Protein AF-A0A7Y9S0G8-F1 (afdb_monomer_lite)

Foldseek 3Di:
DDDPPPPPVVVVVVVVVVPPCPPPPDFDADPQDGLAGHQDDAPADDKDKAKKWKKWWKAQVLQRDIDIQPTWIWTWIWDWHDDPFKIKIKIFIWTQDDPPPPTRIFWGDKGWDWTAQVNHWTKIKIKIKGADADPVRHGGTFMKMWIWGQDPQRKIWIAKMKTWGWMKIAIGQMDTNNHTFQFDPQWIFPDTKIDIKIFGIDMAGVVGDPVDGDPPQPVLVPDSGADLAAWHKIKDWIFGHFIFSTHPDPDGCRVSVCSRRGDHGMIIIMGMGHRNCPPPDPPPDDSPPRPPPPPPDD

Sequence (298 aa):
MPNRFRAAALSVVLLLLGLFLSPQVAAEEDPTWPGLPKLREPTDGGALWLGLSVSGAQEIAMAKQWFQIPKTIIAAQSLVSSDPVNQVMENFAYVVSPEGAPAPYGYFAPIRVRTVAFGVIPASFTVHLSQPRDAEDLPMPLYSKTDQTVLPGYVFKFEDSTITGELQARISDMTVDGVPIPLGENCRTAENIEVVLDGRGYTSEMPPNPIHPEPELNTWHTSEFYTSINGGKMVGNSSMPQFVGCGAGAEDLSALISGMSSSPENKTIQRQSGTMSCWGWYLFYPCDDHEVPLPTRP

Organism: NCBI:txid634462

Radius of gyration: 23.45 Å; chains: 1; bounding box: 79×65×58 Å

Structure (mmCIF, N/CA/C/O backbone):
data_AF-A0A7Y9S0G8-F1
#
_entry.id   AF-A0A7Y9S0G8-F1
#
loop_
_atom_site.group_PDB
_atom_site.id
_atom_site.type_symbol
_atom_site.label_atom_id
_atom_site.label_alt_id
_atom_site.label_comp_id
_atom_site.label_asym_id
_atom_site.label_entity_id
_atom_site.label_seq_id
_atom_site.pdbx_PDB_ins_code
_atom_site.Cartn_x
_atom_site.Cartn_y
_atom_site.Cartn_z
_atom_site.occupancy
_atom_site.B_iso_or_equiv
_atom_site.auth_seq_id
_atom_site.auth_comp_id
_atom_site.auth_asym_id
_atom_site.auth_atom_id
_atom_site.pdbx_PDB_model_num
ATOM 1 N N . MET A 1 1 ? -48.734 -44.525 -22.902 1.00 40.78 1 MET A N 1
ATOM 2 C CA . MET A 1 1 ? -47.571 -43.935 -23.602 1.00 40.78 1 MET A CA 1
ATOM 3 C C . MET A 1 1 ? -47.081 -42.752 -22.777 1.00 40.78 1 MET A C 1
ATOM 5 O O . MET A 1 1 ? -47.838 -41.799 -22.646 1.00 40.78 1 MET A O 1
ATOM 9 N N . PRO A 1 2 ? -45.920 -42.852 -22.106 1.00 42.59 2 PRO A N 1
ATOM 10 C CA . PRO A 1 2 ? -45.520 -41.896 -21.079 1.00 42.59 2 PRO A CA 1
ATOM 11 C C . PRO A 1 2 ? -44.667 -40.743 -21.630 1.00 42.59 2 PRO A C 1
ATOM 13 O O . PRO A 1 2 ? -43.835 -40.919 -22.519 1.00 42.59 2 PRO A O 1
ATOM 16 N N . ASN A 1 3 ? -44.898 -39.569 -21.042 1.00 46.53 3 ASN A N 1
ATOM 17 C CA . ASN A 1 3 ? -44.242 -38.281 -21.263 1.00 46.53 3 ASN A CA 1
ATOM 18 C C . ASN A 1 3 ? -42.705 -38.365 -21.235 1.00 46.53 3 ASN A C 1
ATOM 20 O O . ASN A 1 3 ? -42.112 -38.518 -20.170 1.00 46.53 3 ASN A O 1
ATOM 24 N N . ARG A 1 4 ? -42.057 -38.178 -22.392 1.00 45.06 4 ARG A N 1
ATOM 25 C CA . ARG A 1 4 ? -40.586 -38.133 -22.536 1.00 45.06 4 ARG A CA 1
ATOM 26 C C . ARG A 1 4 ? -39.982 -36.725 -22.670 1.00 45.06 4 ARG A C 1
ATOM 28 O O . ARG A 1 4 ? -38.784 -36.608 -22.879 1.00 45.06 4 ARG A O 1
ATOM 35 N N . PHE A 1 5 ? -40.759 -35.652 -22.501 1.00 46.34 5 PHE A N 1
ATOM 36 C CA . PHE A 1 5 ? -40.295 -34.288 -22.821 1.00 46.34 5 PHE A CA 1
ATOM 37 C C . PHE A 1 5 ? -39.933 -33.379 -21.631 1.00 46.34 5 PHE A C 1
ATOM 39 O O . PHE A 1 5 ? -39.597 -32.221 -21.848 1.00 46.34 5 PHE A O 1
ATOM 46 N N . ARG A 1 6 ? -39.945 -33.862 -20.379 1.00 43.69 6 ARG A N 1
ATOM 47 C CA . ARG A 1 6 ? -39.612 -33.023 -19.201 1.00 43.69 6 ARG A CA 1
ATOM 48 C C . ARG A 1 6 ? -38.232 -33.256 -18.574 1.00 43.69 6 ARG A C 1
ATOM 50 O O . ARG A 1 6 ? -37.848 -32.489 -17.703 1.00 43.69 6 ARG A O 1
ATOM 57 N N . ALA A 1 7 ? -37.463 -34.247 -19.027 1.00 43.34 7 ALA A N 1
ATOM 58 C CA . ALA A 1 7 ? -36.162 -34.564 -18.425 1.00 43.34 7 ALA A CA 1
ATOM 59 C C . ALA A 1 7 ? -34.968 -33.806 -19.045 1.00 43.34 7 ALA A C 1
ATOM 61 O O . ALA A 1 7 ? -33.934 -33.688 -18.403 1.00 43.34 7 ALA A O 1
ATOM 62 N N . ALA A 1 8 ? -35.096 -33.255 -20.258 1.00 42.31 8 ALA A N 1
ATOM 63 C CA . ALA A 1 8 ? -33.962 -32.634 -20.954 1.00 42.31 8 ALA A CA 1
ATOM 64 C C . ALA A 1 8 ? -33.716 -31.157 -20.579 1.00 42.31 8 ALA A C 1
ATOM 66 O O . ALA A 1 8 ? -32.613 -30.657 -20.766 1.00 42.31 8 ALA A O 1
ATOM 67 N N . ALA A 1 9 ? -34.714 -30.456 -20.028 1.00 39.16 9 ALA A N 1
ATOM 68 C CA . ALA A 1 9 ? -34.598 -29.025 -19.734 1.00 39.16 9 ALA A CA 1
ATOM 69 C C . ALA A 1 9 ? -33.920 -28.720 -18.382 1.00 39.16 9 ALA A C 1
ATOM 71 O O . ALA A 1 9 ? -33.311 -27.665 -18.242 1.00 39.16 9 ALA A O 1
ATOM 72 N N . LEU A 1 10 ? -33.967 -29.635 -17.402 1.00 37.66 10 LEU A N 1
ATOM 73 C CA . LEU A 1 10 ? -33.305 -29.423 -16.103 1.00 37.66 10 LEU A CA 1
ATOM 74 C C . LEU A 1 10 ? -31.784 -29.654 -16.150 1.00 37.66 10 LEU A C 1
ATOM 76 O O . LEU A 1 10 ? -31.056 -29.035 -15.381 1.00 37.66 10 LEU A O 1
ATOM 80 N N . SER A 1 11 ? -31.286 -30.495 -17.061 1.00 39.22 11 SER A N 1
ATOM 81 C CA . SER A 1 11 ? -29.849 -30.800 -17.148 1.00 39.22 11 SER A CA 1
ATOM 82 C C . SER A 1 11 ? -29.023 -29.695 -17.812 1.00 39.22 11 SER A C 1
ATOM 84 O O . SER A 1 11 ? -27.839 -29.572 -17.519 1.00 39.22 11 SER A O 1
ATOM 86 N N . VAL A 1 12 ? -29.627 -28.860 -18.662 1.00 41.31 12 VAL A N 1
ATOM 87 C CA . VAL A 1 12 ? -28.912 -27.761 -19.339 1.00 41.31 12 VAL A CA 1
ATOM 88 C C . VAL A 1 12 ? -28.753 -26.540 -18.423 1.00 41.31 12 VAL A C 1
ATOM 90 O O . VAL A 1 12 ? -27.743 -25.847 -18.496 1.00 41.31 12 VAL A O 1
ATOM 93 N N . VAL A 1 13 ? -29.688 -26.314 -17.493 1.00 39.94 13 VAL A N 1
ATOM 94 C CA . VAL A 1 13 ? -29.609 -25.194 -16.536 1.00 39.94 13 VAL A CA 1
ATOM 95 C C . VAL A 1 13 ? -28.538 -25.437 -15.463 1.00 39.94 13 VAL A C 1
ATOM 97 O O . VAL A 1 13 ? -27.832 -24.507 -15.090 1.00 39.94 13 VAL A O 1
ATOM 100 N N . LEU A 1 14 ? -28.331 -26.686 -15.030 1.00 40.03 14 LEU A N 1
ATOM 101 C CA . LEU A 1 14 ? -27.257 -27.040 -14.087 1.00 40.03 14 LEU A CA 1
ATOM 102 C C . LEU A 1 14 ? -25.852 -27.005 -14.715 1.00 40.03 14 LEU A C 1
ATOM 104 O O . LEU A 1 14 ? -24.891 -26.714 -14.012 1.00 40.03 14 LEU A O 1
ATOM 108 N N . LEU A 1 15 ? -25.724 -27.240 -16.025 1.00 37.47 15 LEU A N 1
ATOM 109 C CA . LEU A 1 15 ? -24.435 -27.151 -16.726 1.00 37.47 15 LEU A CA 1
ATOM 110 C C . LEU A 1 15 ? -24.006 -25.706 -17.033 1.00 37.47 15 LEU A C 1
ATOM 112 O O . LEU A 1 15 ? -22.812 -25.440 -17.122 1.00 37.47 15 LEU A O 1
ATOM 116 N N . LEU A 1 16 ? -24.949 -24.766 -17.151 1.00 36.91 16 LEU A N 1
ATOM 117 C CA . LEU A 1 16 ? -24.643 -23.349 -17.401 1.00 36.91 16 LEU A CA 1
ATOM 118 C C . LEU A 1 16 ? -24.320 -22.554 -16.125 1.00 36.91 16 LEU A C 1
ATOM 120 O O . LEU A 1 16 ? -23.626 -21.545 -16.202 1.00 36.91 16 LEU A O 1
ATOM 124 N N . LEU A 1 17 ? -24.749 -23.025 -14.949 1.00 38.16 17 LEU A N 1
ATOM 125 C CA . LEU A 1 17 ? -24.373 -22.439 -13.653 1.00 38.16 17 LEU A CA 1
ATOM 126 C C . LEU A 1 17 ? -22.950 -22.816 -13.197 1.00 38.16 17 LEU A C 1
ATOM 128 O O . LEU A 1 17 ? -22.411 -22.168 -12.307 1.00 38.16 17 LEU A O 1
ATOM 132 N N . GLY A 1 18 ? -22.325 -23.824 -13.816 1.00 34.44 18 GLY A N 1
ATOM 133 C CA . GLY A 1 18 ? -20.959 -24.262 -13.498 1.00 34.44 18 GLY A CA 1
ATOM 134 C C . GLY A 1 18 ? -19.840 -23.554 -14.273 1.00 34.44 18 GLY A C 1
ATOM 135 O O . GLY A 1 18 ? -18.677 -23.852 -14.033 1.00 34.44 18 GLY A O 1
ATOM 136 N N . LEU A 1 19 ? -20.163 -22.647 -15.204 1.00 38.56 19 LEU A N 1
ATOM 137 C CA . LEU A 1 19 ? -19.191 -22.031 -16.128 1.00 38.56 19 LEU A CA 1
ATOM 138 C C . LEU A 1 19 ? -18.906 -20.541 -15.864 1.00 38.56 19 LEU A C 1
ATOM 140 O O . LEU A 1 19 ? -18.162 -19.928 -16.622 1.00 38.56 19 LEU A O 1
ATOM 144 N N . PHE A 1 20 ? -19.452 -19.966 -14.787 1.00 39.56 20 PHE A N 1
ATOM 145 C CA . PHE A 1 20 ? -19.200 -18.571 -14.381 1.00 39.56 20 PHE A CA 1
ATOM 146 C C . PHE A 1 20 ? -18.731 -18.417 -12.930 1.00 39.56 20 PHE A C 1
ATOM 148 O O . PHE A 1 20 ? -18.758 -17.323 -12.375 1.00 39.56 20 PHE A O 1
ATOM 155 N N . LEU A 1 21 ? -18.259 -19.499 -12.318 1.00 39.44 21 LEU A N 1
ATOM 156 C CA . LEU A 1 21 ? -17.347 -19.399 -11.188 1.00 39.44 21 LEU A CA 1
ATOM 157 C C . LEU A 1 21 ? -15.979 -19.726 -11.756 1.00 39.44 21 LEU A C 1
ATOM 159 O O . LEU A 1 21 ? -15.584 -20.886 -11.775 1.00 39.44 21 LEU A O 1
ATOM 163 N N . SER A 1 22 ? -15.280 -18.722 -12.283 1.00 33.91 22 SER A N 1
ATOM 164 C CA . SER A 1 22 ? -13.827 -18.824 -12.357 1.00 33.91 22 SER A CA 1
ATOM 165 C C . SER A 1 22 ? -13.383 -19.073 -10.916 1.00 33.91 22 SER A C 1
ATOM 167 O O . SER A 1 22 ? -13.585 -18.173 -10.095 1.00 33.91 22 SER A O 1
ATOM 169 N N . PRO A 1 23 ? -12.868 -20.259 -10.541 1.00 39.16 23 PRO A N 1
ATOM 170 C CA . PRO A 1 23 ? -12.180 -20.346 -9.272 1.00 39.16 23 PRO A CA 1
ATOM 171 C C . PRO A 1 23 ? -11.067 -19.309 -9.382 1.00 39.16 23 PRO A C 1
ATOM 173 O O . PRO A 1 23 ? -10.268 -19.358 -10.320 1.00 39.16 23 PRO A O 1
ATOM 176 N N . GLN A 1 24 ? -11.057 -18.313 -8.496 1.00 42.69 24 GLN A N 1
ATOM 177 C CA . GLN A 1 24 ? -9.805 -17.631 -8.217 1.00 42.69 24 GLN A CA 1
ATOM 178 C C . GLN A 1 24 ? -8.873 -18.763 -7.810 1.00 42.69 24 GLN A C 1
ATOM 180 O O . GLN A 1 24 ? -9.093 -19.404 -6.785 1.00 42.69 24 GLN A O 1
ATOM 185 N N . VAL A 1 25 ? -7.961 -19.134 -8.707 1.00 49.59 25 VAL A N 1
ATOM 186 C CA . VAL A 1 25 ? -6.981 -20.175 -8.438 1.00 49.59 25 VAL A CA 1
ATOM 187 C C . VAL A 1 25 ? -6.038 -19.553 -7.423 1.00 49.59 25 VAL A C 1
ATOM 189 O O . VAL A 1 25 ? -5.110 -18.839 -7.787 1.00 49.59 25 VAL A O 1
ATOM 192 N N . ALA A 1 26 ? -6.419 -19.694 -6.161 1.00 57.69 26 ALA A N 1
ATOM 193 C CA . ALA A 1 26 ? -5.560 -20.109 -5.081 1.00 57.69 26 ALA A CA 1
ATOM 194 C C . ALA A 1 26 ? -4.076 -20.145 -5.442 1.00 57.69 26 ALA A C 1
ATOM 196 O O . ALA A 1 26 ? -3.659 -21.005 -6.231 1.00 57.69 26 ALA A O 1
ATOM 197 N N . ALA A 1 27 ? -3.286 -19.214 -4.912 1.00 70.69 27 ALA A N 1
ATOM 198 C CA . ALA A 1 27 ? -1.857 -19.272 -5.147 1.00 70.69 27 ALA A CA 1
ATOM 199 C C . ALA A 1 27 ? -1.238 -20.398 -4.304 1.00 70.69 27 ALA A C 1
ATOM 201 O O . ALA A 1 27 ? -1.528 -20.551 -3.124 1.00 70.69 27 ALA A O 1
ATOM 202 N N . GLU A 1 28 ? -0.361 -21.198 -4.911 1.00 82.12 28 GLU A N 1
ATOM 203 C CA . GLU A 1 28 ? 0.526 -22.084 -4.150 1.00 82.12 28 GLU A CA 1
ATOM 204 C C . GLU A 1 28 ? 1.530 -21.219 -3.371 1.00 82.12 28 GLU A C 1
ATOM 206 O O . GLU A 1 28 ? 1.926 -20.166 -3.861 1.00 82.12 28 GLU A O 1
ATOM 211 N N . GLU A 1 29 ? 1.957 -21.638 -2.183 1.00 85.25 29 GLU A N 1
ATOM 212 C CA . GLU A 1 29 ? 2.951 -20.917 -1.377 1.00 85.25 29 GLU A CA 1
ATOM 213 C C . GLU A 1 29 ? 4.378 -21.077 -1.948 1.00 85.25 29 GLU A C 1
ATOM 215 O O . GLU A 1 29 ? 4.741 -22.132 -2.479 1.00 85.25 29 GLU A O 1
ATOM 220 N N . ASP A 1 30 ? 5.212 -20.036 -1.847 1.00 84.12 30 ASP A N 1
ATOM 221 C CA . ASP A 1 30 ? 6.613 -20.079 -2.276 1.00 84.12 30 ASP A CA 1
ATOM 222 C C . ASP A 1 30 ? 7.465 -20.894 -1.280 1.00 84.12 30 ASP A C 1
ATOM 224 O O . ASP A 1 30 ? 7.560 -20.538 -0.103 1.00 84.12 30 ASP A O 1
ATOM 228 N N . PRO A 1 31 ? 8.160 -21.961 -1.719 1.00 80.25 31 PRO A N 1
ATOM 229 C CA . PRO A 1 31 ? 8.953 -22.798 -0.817 1.00 80.25 31 PRO A CA 1
ATOM 230 C C . PRO A 1 31 ? 10.202 -22.090 -0.265 1.00 80.25 31 PRO A C 1
ATOM 232 O O . PRO A 1 31 ? 10.793 -22.553 0.712 1.00 80.25 31 PRO A O 1
ATOM 235 N N . THR A 1 32 ? 10.643 -21.003 -0.902 1.00 79.94 32 THR A N 1
ATOM 236 C CA . THR A 1 32 ? 11.805 -20.206 -0.484 1.00 79.94 32 THR A CA 1
ATOM 237 C C . THR A 1 32 ? 11.398 -19.080 0.461 1.00 79.94 32 THR A C 1
ATOM 239 O O . THR A 1 32 ? 12.186 -18.718 1.340 1.00 79.94 32 THR A O 1
ATOM 242 N N . TRP A 1 33 ? 10.178 -18.560 0.299 1.00 82.75 33 TRP A N 1
ATOM 243 C CA . TRP A 1 33 ? 9.618 -17.455 1.078 1.00 82.75 33 TRP A CA 1
ATOM 244 C C . TRP A 1 33 ? 8.239 -17.822 1.658 1.00 82.75 33 TRP A C 1
ATOM 246 O O . TRP A 1 33 ? 7.216 -17.394 1.121 1.00 82.75 33 TRP A O 1
ATOM 256 N N . PRO A 1 34 ? 8.193 -18.593 2.762 1.00 85.88 34 PRO A N 1
ATOM 257 C CA . PRO A 1 34 ? 6.934 -19.002 3.383 1.00 85.88 34 PRO A CA 1
ATOM 258 C C . PRO A 1 34 ? 6.037 -17.807 3.736 1.00 85.88 34 PRO A C 1
ATOM 260 O O . PRO A 1 34 ? 6.505 -16.810 4.286 1.00 85.88 34 PRO A O 1
ATOM 263 N N . GLY A 1 35 ? 4.744 -17.911 3.448 1.00 88.38 35 GLY A N 1
ATOM 264 C CA . GLY A 1 35 ? 3.736 -16.865 3.607 1.00 88.38 35 GLY A CA 1
ATOM 265 C C . GLY A 1 35 ? 3.600 -15.921 2.409 1.00 88.38 35 GLY A C 1
ATOM 266 O O . GLY A 1 35 ? 2.789 -14.993 2.473 1.00 88.38 35 GLY A O 1
ATOM 267 N N . LEU A 1 36 ? 4.364 -16.141 1.333 1.00 90.06 36 LEU A N 1
ATOM 268 C CA . LEU A 1 36 ? 4.188 -15.474 0.044 1.00 90.06 36 LEU A CA 1
ATOM 269 C C . LEU A 1 36 ? 3.664 -16.449 -1.015 1.00 90.06 36 LEU A C 1
ATOM 271 O O . LEU A 1 36 ? 4.004 -17.633 -0.985 1.00 90.06 36 LEU A O 1
ATOM 275 N N . PRO A 1 37 ? 2.883 -15.958 -1.990 1.00 89.94 37 PRO A N 1
ATOM 276 C CA . PRO A 1 37 ? 2.584 -16.698 -3.207 1.00 89.94 37 PRO A CA 1
ATOM 277 C C . PRO A 1 37 ? 3.855 -17.129 -3.935 1.00 89.94 37 PRO A C 1
ATOM 279 O O . PRO A 1 37 ? 4.814 -16.364 -4.042 1.00 89.94 37 PRO A O 1
ATOM 282 N N . LYS A 1 38 ? 3.822 -18.334 -4.497 1.00 86.75 38 LYS A N 1
ATOM 283 C CA . LYS A 1 38 ? 4.838 -18.866 -5.392 1.00 86.75 38 LYS A CA 1
ATOM 284 C C . LYS A 1 38 ? 5.085 -17.888 -6.523 1.00 86.75 38 LYS A C 1
ATOM 286 O O . LYS A 1 38 ? 4.144 -17.349 -7.114 1.00 86.75 38 LYS A O 1
ATOM 291 N N . LEU A 1 39 ? 6.367 -17.712 -6.828 1.00 81.50 39 LEU A N 1
ATOM 292 C CA . LEU A 1 39 ? 6.839 -16.924 -7.954 1.00 81.50 39 LEU A CA 1
ATOM 293 C C . LEU A 1 39 ? 5.986 -17.208 -9.205 1.00 81.50 39 LEU A C 1
ATOM 295 O O . LEU A 1 39 ? 5.978 -18.323 -9.729 1.00 81.50 39 LEU A O 1
ATOM 299 N N . ARG A 1 40 ? 5.262 -16.194 -9.689 1.00 84.38 40 ARG A N 1
ATOM 300 C CA . ARG A 1 40 ? 4.651 -16.237 -11.022 1.00 84.38 40 ARG A CA 1
ATOM 301 C C . ARG A 1 40 ? 5.713 -16.516 -12.084 1.00 84.38 40 ARG A C 1
ATOM 303 O O . ARG A 1 40 ? 6.727 -15.823 -12.131 1.00 84.38 40 ARG A O 1
ATOM 310 N N . GLU A 1 41 ? 5.439 -17.491 -12.942 1.00 81.38 41 GLU A N 1
ATOM 311 C CA . GLU A 1 41 ? 6.277 -17.794 -14.099 1.00 81.38 41 GLU A CA 1
ATOM 312 C C . GLU A 1 41 ? 6.138 -16.670 -15.139 1.00 81.38 41 GLU A C 1
ATOM 314 O O . GLU A 1 41 ? 5.012 -16.375 -15.559 1.00 81.38 41 GLU A O 1
ATOM 319 N N . PRO A 1 42 ? 7.241 -16.021 -15.553 1.00 77.31 42 PRO A N 1
ATOM 320 C CA . PRO A 1 42 ? 7.180 -14.993 -16.579 1.00 77.31 42 PRO A CA 1
ATOM 321 C C . PRO A 1 42 ? 6.805 -15.617 -17.928 1.00 77.31 42 PRO A C 1
ATOM 323 O O . PRO A 1 42 ? 7.262 -16.708 -18.275 1.00 77.31 42 PRO A O 1
ATOM 326 N N . THR A 1 43 ? 5.998 -14.914 -18.726 1.00 76.94 43 THR A N 1
ATOM 327 C CA . THR A 1 43 ? 5.733 -15.317 -20.118 1.00 76.94 43 THR A CA 1
ATOM 328 C C . THR A 1 43 ? 6.986 -15.216 -20.983 1.00 76.94 43 THR A C 1
ATOM 330 O O . THR A 1 43 ? 7.157 -15.997 -21.918 1.00 76.94 43 THR A O 1
ATOM 333 N N . ASP A 1 44 ? 7.857 -14.260 -20.663 1.00 80.44 44 ASP A N 1
ATOM 334 C CA . ASP A 1 44 ? 9.157 -14.031 -21.274 1.00 80.44 44 ASP A CA 1
ATOM 335 C C . ASP A 1 44 ? 10.076 -13.266 -20.299 1.00 80.44 44 ASP A C 1
ATOM 337 O O . ASP A 1 44 ? 9.611 -12.592 -19.384 1.00 80.44 44 ASP A O 1
ATOM 341 N N . GLY A 1 45 ? 11.394 -13.373 -20.479 1.00 80.81 45 GLY A N 1
ATOM 342 C CA . GLY A 1 45 ? 12.359 -12.718 -19.594 1.00 80.81 45 GLY A CA 1
ATOM 343 C C . GLY A 1 45 ? 12.564 -13.425 -18.257 1.00 80.81 45 GLY A C 1
ATOM 344 O O . GLY A 1 45 ? 12.799 -14.634 -18.230 1.00 80.81 45 GLY A O 1
ATOM 345 N N . GLY A 1 46 ? 12.604 -12.659 -17.168 1.00 81.44 46 GLY A N 1
ATOM 346 C CA . GLY A 1 46 ? 13.054 -13.135 -15.860 1.00 81.44 46 GLY A CA 1
ATOM 347 C C . GLY A 1 46 ? 12.171 -12.678 -14.707 1.00 81.44 46 GLY A C 1
ATOM 348 O O . GLY A 1 46 ? 11.463 -11.677 -14.797 1.00 81.44 46 GLY A O 1
ATOM 349 N N . ALA A 1 47 ? 12.250 -13.423 -13.608 1.00 81.50 47 ALA A N 1
ATOM 350 C CA . ALA A 1 47 ? 11.521 -13.170 -12.378 1.00 81.50 47 ALA A CA 1
ATOM 351 C C . ALA A 1 47 ? 12.483 -13.178 -11.188 1.00 81.50 47 ALA A C 1
ATOM 353 O O . ALA A 1 47 ? 13.365 -14.037 -11.108 1.00 81.50 47 ALA A O 1
ATOM 354 N N . LEU A 1 48 ? 12.311 -12.244 -10.256 1.00 77.75 48 LEU A N 1
ATOM 355 C CA . LEU A 1 48 ? 13.065 -12.235 -9.007 1.00 77.75 48 LEU A CA 1
ATOM 356 C C . LEU A 1 48 ? 12.285 -11.600 -7.858 1.00 77.75 48 LEU A C 1
ATOM 358 O O . LEU A 1 48 ? 11.357 -10.824 -8.069 1.00 77.75 48 LEU A O 1
ATOM 362 N N . TRP A 1 49 ? 12.705 -11.913 -6.637 1.00 82.12 49 TRP A N 1
ATOM 363 C CA . TRP A 1 49 ? 12.238 -11.246 -5.431 1.00 82.12 49 TRP A CA 1
ATOM 364 C C . TRP A 1 49 ? 13.169 -10.089 -5.056 1.00 82.12 49 TRP A C 1
ATOM 366 O O . TRP A 1 49 ? 14.391 -10.245 -5.063 1.00 82.12 49 TRP A O 1
ATOM 376 N N . LEU A 1 50 ? 12.589 -8.944 -4.696 1.00 78.50 50 LEU A N 1
ATOM 377 C CA . LEU A 1 50 ? 13.289 -7.722 -4.298 1.00 78.50 50 LEU A CA 1
ATOM 378 C C . LEU A 1 50 ? 12.646 -7.090 -3.064 1.00 78.50 50 LEU A C 1
ATOM 380 O O . LEU A 1 50 ? 11.434 -7.161 -2.875 1.00 78.50 50 LEU A O 1
ATOM 384 N N . GLY A 1 51 ? 13.456 -6.438 -2.234 1.00 76.38 51 GLY A N 1
ATOM 385 C CA . GLY A 1 51 ? 12.972 -5.601 -1.138 1.00 76.38 51 GLY A CA 1
ATOM 386 C C . GLY A 1 51 ? 12.814 -4.150 -1.587 1.00 76.38 51 GLY A C 1
ATOM 387 O O . GLY A 1 51 ? 13.741 -3.579 -2.155 1.00 76.38 51 GLY A O 1
ATOM 388 N N . LEU A 1 52 ? 11.658 -3.542 -1.318 1.00 77.38 52 LEU A N 1
ATOM 389 C CA . LEU A 1 52 ? 11.380 -2.129 -1.579 1.00 77.38 52 LEU A CA 1
ATOM 390 C C . LEU A 1 52 ? 10.990 -1.423 -0.282 1.00 77.38 52 LEU A C 1
ATOM 392 O O . LEU A 1 52 ? 10.473 -2.031 0.657 1.00 77.38 52 LEU A O 1
ATOM 396 N N . SER A 1 53 ? 11.191 -0.109 -0.244 1.00 77.50 53 SER A N 1
ATOM 397 C CA . SER A 1 53 ? 10.685 0.737 0.829 1.00 77.50 53 SER A CA 1
ATOM 398 C C . SER A 1 53 ? 9.661 1.727 0.301 1.00 77.50 53 SER A C 1
ATOM 400 O O . SER A 1 53 ? 9.820 2.314 -0.769 1.00 77.50 53 SER A O 1
ATOM 402 N N . VAL A 1 54 ? 8.598 1.909 1.073 1.00 77.56 54 VAL A N 1
ATOM 403 C CA . VAL A 1 54 ? 7.495 2.810 0.757 1.00 77.56 54 VAL A CA 1
ATOM 404 C C . VAL A 1 54 ? 7.266 3.730 1.941 1.00 77.56 54 VAL A C 1
ATOM 406 O O . VAL A 1 54 ? 7.262 3.294 3.087 1.00 77.56 54 VAL A O 1
ATOM 409 N N . SER A 1 55 ? 7.060 5.010 1.680 1.00 77.75 55 SER A N 1
ATOM 410 C CA . SER A 1 55 ? 6.550 5.968 2.654 1.00 77.75 55 SER A CA 1
ATOM 411 C C . SER A 1 55 ? 5.547 6.886 1.973 1.00 77.75 55 SER A C 1
ATOM 413 O O . SER A 1 55 ? 5.471 6.953 0.748 1.00 77.75 55 SER A O 1
ATOM 415 N N . GLY A 1 56 ? 4.734 7.597 2.740 1.00 74.50 56 GLY A N 1
ATOM 416 C CA . GLY A 1 56 ? 3.737 8.454 2.120 1.00 74.50 56 GLY A CA 1
ATOM 417 C C . GLY A 1 56 ? 3.028 9.367 3.091 1.00 74.50 56 GLY A C 1
ATOM 418 O O . GLY A 1 56 ? 3.313 9.398 4.289 1.00 74.50 56 GLY A O 1
ATOM 419 N N . ALA A 1 57 ? 2.082 10.110 2.545 1.00 75.25 57 ALA A N 1
ATOM 420 C CA . ALA A 1 57 ? 1.116 10.882 3.289 1.00 75.25 57 ALA A CA 1
ATOM 421 C C . ALA A 1 57 ? -0.258 10.704 2.645 1.00 75.25 57 ALA A C 1
ATOM 423 O O . ALA A 1 57 ? -0.383 10.674 1.420 1.00 75.25 57 ALA A O 1
ATOM 424 N N . GLN A 1 58 ? -1.284 10.607 3.476 1.00 74.12 58 GLN A N 1
ATOM 425 C CA . GLN A 1 58 ? -2.661 10.482 3.029 1.00 74.12 58 GLN A CA 1
ATOM 426 C C . GLN A 1 58 ? -3.513 11.560 3.687 1.00 74.12 58 GLN A C 1
ATOM 428 O O . GLN A 1 58 ? -3.312 11.918 4.851 1.00 74.12 58 GLN A O 1
ATOM 433 N N . GLU A 1 59 ? -4.447 12.090 2.913 1.00 75.75 59 GLU A N 1
ATOM 434 C CA . GLU A 1 59 ? -5.441 13.054 3.342 1.00 75.75 59 GLU A CA 1
ATOM 435 C C . GLU A 1 59 ? -6.744 12.336 3.696 1.00 75.75 59 GLU A C 1
ATOM 437 O O . GLU A 1 59 ? -7.256 11.539 2.916 1.00 75.75 59 GLU A O 1
ATOM 442 N N . ILE A 1 60 ? -7.320 12.672 4.847 1.00 69.25 60 ILE A N 1
ATOM 443 C CA . ILE A 1 60 ? -8.717 12.400 5.178 1.00 69.25 60 ILE A CA 1
ATOM 444 C C . ILE A 1 60 ? -9.490 13.669 4.829 1.00 69.25 60 ILE A C 1
ATOM 446 O O . ILE A 1 60 ? -9.512 14.616 5.623 1.00 69.25 60 ILE A O 1
ATOM 450 N N . ALA A 1 61 ? -10.107 13.719 3.647 1.00 69.25 61 ALA A N 1
ATOM 451 C CA . ALA A 1 61 ? -10.694 14.958 3.128 1.00 69.25 61 ALA A CA 1
ATOM 452 C C . ALA A 1 61 ? -11.827 15.488 4.019 1.00 69.25 61 ALA A C 1
ATOM 454 O O . ALA A 1 61 ? -11.900 16.687 4.289 1.00 69.25 61 ALA A O 1
ATOM 455 N N . MET A 1 62 ? -12.662 14.589 4.554 1.00 67.19 62 MET A N 1
ATOM 456 C CA . MET A 1 62 ? -13.756 14.935 5.473 1.00 67.19 62 MET A CA 1
ATOM 457 C C . MET A 1 62 ? -13.252 15.613 6.753 1.00 67.19 62 MET A C 1
ATOM 459 O O . MET A 1 62 ? -13.844 16.586 7.218 1.00 67.19 62 MET A O 1
ATOM 463 N N . ALA A 1 63 ? -12.123 15.144 7.291 1.00 63.41 63 ALA A N 1
ATOM 464 C CA . ALA A 1 63 ? -11.485 15.741 8.461 1.00 63.41 63 ALA A CA 1
ATOM 465 C C . ALA A 1 63 ? -10.545 16.909 8.105 1.00 63.41 63 ALA A C 1
ATOM 467 O O . ALA A 1 63 ? -10.101 17.620 9.005 1.00 63.41 63 ALA A O 1
ATOM 468 N N . LYS A 1 64 ? -10.240 17.114 6.814 1.00 72.06 64 LYS A N 1
ATOM 469 C CA . LYS A 1 64 ? -9.222 18.047 6.297 1.00 72.06 64 LYS A CA 1
ATOM 470 C C . LYS A 1 64 ? -7.863 17.856 6.967 1.00 72.06 64 LYS A C 1
ATOM 472 O O . LYS A 1 64 ? -7.219 18.817 7.390 1.00 72.06 64 LYS A O 1
ATOM 477 N N . GLN A 1 65 ? -7.447 16.602 7.108 1.00 69.50 65 GLN A N 1
ATOM 478 C CA . GLN A 1 65 ? -6.219 16.257 7.813 1.00 69.50 65 GLN A CA 1
ATOM 479 C C . GLN A 1 65 ? -5.318 15.350 7.009 1.00 69.50 65 GLN A C 1
ATOM 481 O O . GLN A 1 65 ? -5.785 14.469 6.303 1.00 69.50 65 GLN A O 1
ATOM 486 N N . TRP A 1 66 ? -4.020 15.546 7.200 1.00 74.25 66 TRP A N 1
ATOM 487 C CA . TRP A 1 66 ? -2.980 14.705 6.640 1.00 74.25 66 TRP A CA 1
ATOM 488 C C . TRP A 1 66 ? -2.375 13.841 7.734 1.00 74.25 66 TRP A C 1
ATOM 490 O O . TRP A 1 66 ? -2.102 14.325 8.835 1.00 74.25 66 TRP A O 1
ATOM 500 N N . PHE A 1 67 ? -2.117 12.580 7.417 1.00 71.19 67 PHE A N 1
ATOM 501 C CA . PHE A 1 67 ? -1.315 11.702 8.254 1.00 71.19 67 PHE A CA 1
ATOM 502 C C . PHE A 1 67 ? -0.199 11.069 7.431 1.00 71.19 67 PHE A C 1
ATOM 504 O O . PHE A 1 67 ? -0.317 10.884 6.220 1.00 71.19 67 PHE A O 1
ATOM 511 N N . GLN A 1 68 ? 0.915 10.777 8.097 1.00 76.69 68 GLN A N 1
ATOM 512 C CA . GLN A 1 68 ? 2.036 10.089 7.475 1.00 76.69 68 GLN A CA 1
ATOM 513 C C . GLN A 1 68 ? 1.802 8.583 7.506 1.00 76.69 68 GLN A C 1
ATOM 515 O O . GLN A 1 68 ? 1.429 8.025 8.538 1.00 76.69 68 GLN A O 1
ATOM 520 N N . ILE A 1 69 ? 2.074 7.939 6.378 1.00 75.25 69 ILE A N 1
ATOM 521 C CA . ILE A 1 69 ? 2.205 6.492 6.286 1.00 75.25 69 ILE A CA 1
ATOM 522 C C . ILE A 1 69 ? 3.647 6.170 6.701 1.00 75.25 69 ILE A C 1
ATOM 524 O O . ILE A 1 69 ? 4.581 6.655 6.045 1.00 75.25 69 ILE A O 1
ATOM 528 N N . PRO A 1 70 ? 3.857 5.406 7.791 1.00 75.31 70 PRO A N 1
ATOM 529 C CA . PRO A 1 70 ? 5.191 5.018 8.229 1.00 75.31 70 PRO A CA 1
ATOM 530 C C . PRO A 1 70 ? 5.972 4.320 7.115 1.00 75.31 70 PRO A C 1
ATOM 532 O O . PRO A 1 70 ? 5.384 3.674 6.242 1.00 75.31 70 PRO A O 1
ATOM 535 N N . LYS A 1 71 ? 7.308 4.410 7.170 1.00 80.06 71 LYS A N 1
ATOM 536 C CA . LYS A 1 71 ? 8.169 3.651 6.259 1.00 80.06 71 LYS A CA 1
ATOM 537 C C . LYS A 1 71 ? 7.814 2.168 6.383 1.00 80.06 71 LYS A C 1
ATOM 539 O O . LYS A 1 71 ? 7.971 1.580 7.449 1.00 80.06 71 LYS A O 1
ATOM 544 N N . THR A 1 72 ? 7.326 1.603 5.291 1.00 82.31 72 THR A N 1
ATOM 545 C CA . THR A 1 72 ? 6.879 0.221 5.175 1.00 82.31 72 THR A CA 1
ATOM 546 C C . THR A 1 72 ? 7.826 -0.514 4.247 1.00 82.31 72 THR A C 1
ATOM 548 O O . THR A 1 72 ? 8.320 0.042 3.262 1.00 82.31 72 THR A O 1
ATOM 551 N N . ILE A 1 73 ? 8.098 -1.759 4.597 1.00 85.06 73 ILE A N 1
ATOM 552 C CA . ILE A 1 73 ? 8.949 -2.651 3.830 1.00 85.06 73 ILE A CA 1
ATOM 553 C C . ILE A 1 73 ? 8.042 -3.521 2.972 1.00 85.06 73 ILE A C 1
ATOM 555 O O . ILE A 1 73 ? 7.035 -4.035 3.453 1.00 85.06 73 ILE A O 1
ATOM 559 N N . ILE A 1 74 ? 8.411 -3.684 1.710 1.00 85.94 74 ILE A N 1
ATOM 560 C CA . ILE A 1 74 ? 7.676 -4.465 0.727 1.00 85.94 74 ILE A CA 1
ATOM 561 C C . ILE A 1 74 ? 8.602 -5.554 0.183 1.00 85.94 74 ILE A C 1
ATOM 563 O O . ILE A 1 74 ? 9.715 -5.260 -0.243 1.00 85.94 74 ILE A O 1
ATOM 567 N N . ALA A 1 75 ? 8.132 -6.795 0.162 1.00 88.56 75 ALA A N 1
ATOM 568 C CA . ALA A 1 75 ? 8.667 -7.848 -0.685 1.00 88.56 75 ALA A CA 1
ATOM 569 C C . ALA A 1 75 ? 7.949 -7.772 -2.036 1.00 88.56 75 ALA A C 1
ATOM 571 O O . ALA A 1 75 ? 6.736 -7.946 -2.105 1.00 88.56 75 ALA A O 1
ATOM 572 N N . ALA A 1 76 ? 8.673 -7.470 -3.105 1.00 86.56 76 ALA A N 1
ATOM 573 C CA . ALA A 1 76 ? 8.126 -7.383 -4.448 1.00 86.56 76 ALA A CA 1
ATOM 574 C C . ALA A 1 76 ? 8.654 -8.529 -5.304 1.00 86.56 76 ALA A C 1
ATOM 576 O O . ALA A 1 76 ? 9.865 -8.709 -5.430 1.00 86.56 76 ALA A O 1
ATOM 577 N N . GLN A 1 77 ? 7.747 -9.278 -5.918 1.00 87.75 77 GLN A N 1
ATOM 578 C CA . GLN A 1 77 ? 8.104 -10.112 -7.048 1.00 87.75 77 GLN A CA 1
ATOM 579 C C . GLN A 1 77 ? 8.138 -9.221 -8.292 1.00 87.75 77 GLN A C 1
ATOM 581 O O . GLN A 1 77 ? 7.103 -8.678 -8.675 1.00 87.75 77 GLN A O 1
ATOM 586 N N . SER A 1 78 ? 9.298 -9.097 -8.929 1.00 85.19 78 SER A N 1
ATOM 587 C CA . SER A 1 78 ? 9.475 -8.335 -10.163 1.00 85.19 78 SER A CA 1
ATOM 588 C C . SER A 1 78 ? 9.598 -9.272 -11.357 1.00 85.19 78 SER A C 1
ATOM 590 O O . SER A 1 78 ? 10.443 -10.170 -11.349 1.00 85.19 78 SER A O 1
ATOM 592 N N . LEU A 1 79 ? 8.780 -9.045 -12.382 1.00 87.38 79 LEU A N 1
ATOM 593 C CA . LEU A 1 79 ? 8.894 -9.674 -13.696 1.00 87.38 79 LEU A CA 1
ATOM 594 C C . LEU A 1 79 ? 9.412 -8.640 -14.694 1.00 87.38 79 LEU A C 1
ATOM 596 O O . LEU A 1 79 ? 8.924 -7.509 -14.725 1.00 87.38 79 LEU A O 1
ATOM 600 N N . VAL A 1 80 ? 10.401 -9.023 -15.496 1.00 84.38 80 VAL A N 1
ATOM 601 C CA . VAL A 1 80 ? 11.000 -8.161 -16.522 1.00 84.38 80 VAL A CA 1
ATOM 602 C C . VAL A 1 80 ? 11.032 -8.918 -17.836 1.00 84.38 80 VAL A C 1
ATOM 604 O O . VAL A 1 80 ? 11.644 -9.984 -17.907 1.00 84.38 80 VAL A O 1
ATOM 607 N N . SER A 1 81 ? 10.403 -8.360 -18.868 1.00 89.12 81 SER A N 1
ATOM 608 C CA . SER A 1 81 ? 10.390 -8.952 -20.209 1.00 89.12 81 SER A CA 1
ATOM 609 C C . SER A 1 81 ? 11.786 -8.974 -20.841 1.00 89.12 81 SER A C 1
ATOM 611 O O . SER A 1 81 ? 12.655 -8.163 -20.515 1.00 89.12 81 SER A O 1
ATOM 613 N N . SER A 1 82 ? 11.982 -9.845 -21.826 1.00 85.88 82 SER A N 1
ATOM 614 C CA . SER A 1 82 ? 13.284 -10.046 -22.484 1.00 85.88 82 SER A CA 1
ATOM 615 C C . SER A 1 82 ? 13.556 -9.160 -23.704 1.00 85.88 82 SER A C 1
ATOM 617 O O . SER A 1 82 ? 14.690 -9.139 -24.191 1.00 85.88 82 SER A O 1
ATOM 619 N N . ASP A 1 83 ? 12.550 -8.452 -24.225 1.00 90.69 83 ASP A N 1
ATOM 620 C CA . ASP A 1 83 ? 12.701 -7.627 -25.427 1.00 90.69 83 ASP A CA 1
ATOM 621 C C . ASP A 1 83 ? 13.685 -6.461 -25.163 1.00 90.69 83 ASP A C 1
ATOM 623 O O . ASP A 1 83 ? 13.521 -5.707 -24.204 1.00 90.69 83 ASP A O 1
ATOM 627 N N . PRO A 1 84 ? 14.746 -6.301 -25.975 1.00 84.19 84 PRO A N 1
ATOM 628 C CA . PRO A 1 84 ? 15.776 -5.288 -25.742 1.00 84.19 84 PRO A CA 1
ATOM 629 C C . PRO A 1 84 ? 15.335 -3.858 -26.094 1.00 84.19 84 PRO A C 1
ATOM 631 O O . PRO A 1 84 ? 16.043 -2.908 -25.764 1.00 84.19 84 PRO A O 1
ATOM 634 N N . VAL A 1 85 ? 14.215 -3.700 -26.801 1.00 90.31 85 VAL A N 1
ATOM 635 C CA . VAL A 1 85 ? 13.658 -2.416 -27.233 1.00 90.31 85 VAL A CA 1
ATOM 636 C C . VAL A 1 85 ? 12.439 -2.058 -26.397 1.00 90.31 85 VAL A C 1
ATOM 638 O O . VAL A 1 85 ? 12.385 -0.947 -25.888 1.00 90.31 85 VAL A O 1
ATOM 641 N N . ASN A 1 86 ? 11.479 -2.968 -26.242 1.00 93.50 86 ASN A N 1
ATOM 642 C CA . ASN A 1 86 ? 10.228 -2.717 -25.524 1.00 93.50 86 ASN A CA 1
ATOM 643 C C . ASN A 1 86 ? 10.176 -3.567 -24.258 1.00 93.50 86 ASN A C 1
ATOM 645 O O . ASN A 1 86 ? 9.721 -4.705 -24.285 1.00 93.50 86 ASN A O 1
ATOM 649 N N . GLN A 1 87 ? 10.640 -3.009 -23.148 1.00 89.06 87 GLN A N 1
ATOM 650 C CA . GLN A 1 87 ? 10.665 -3.701 -21.871 1.00 89.06 87 GLN A CA 1
ATOM 651 C C . GLN A 1 87 ? 9.392 -3.433 -21.080 1.00 89.06 87 GLN A C 1
ATOM 653 O O . GLN A 1 87 ? 8.977 -2.292 -20.911 1.00 89.06 87 GLN A O 1
ATOM 658 N N . VAL A 1 88 ? 8.800 -4.490 -20.552 1.00 90.62 88 VAL A N 1
ATOM 659 C CA . VAL A 1 88 ? 7.703 -4.441 -19.599 1.00 90.62 88 VAL A CA 1
ATOM 660 C C . VAL A 1 88 ? 8.239 -4.859 -18.244 1.00 90.62 88 VAL A C 1
ATOM 662 O O . VAL A 1 88 ? 8.914 -5.885 -18.123 1.00 90.62 88 VAL A O 1
ATOM 665 N N . MET A 1 89 ? 7.928 -4.062 -17.228 1.00 87.44 89 MET A N 1
ATOM 666 C CA . MET A 1 89 ? 8.250 -4.374 -15.845 1.00 87.44 89 MET A CA 1
ATOM 667 C C . MET A 1 89 ? 6.997 -4.405 -15.004 1.00 87.44 89 MET A C 1
ATOM 669 O O . MET A 1 89 ? 6.276 -3.413 -14.912 1.00 87.44 89 MET A O 1
ATOM 673 N N . GLU A 1 90 ? 6.776 -5.543 -14.369 1.00 90.56 90 GLU A N 1
ATOM 674 C CA . GLU A 1 90 ? 5.640 -5.787 -13.499 1.00 90.56 90 GLU A CA 1
ATOM 675 C C . GLU A 1 90 ? 6.132 -6.065 -12.086 1.00 90.56 90 GLU A C 1
ATOM 677 O O . GLU A 1 90 ? 7.094 -6.808 -11.900 1.00 90.56 90 GLU A O 1
ATOM 682 N N . ASN A 1 91 ? 5.459 -5.504 -11.085 1.00 88.19 91 ASN A N 1
ATOM 683 C CA . ASN A 1 91 ? 5.717 -5.815 -9.687 1.00 88.19 91 ASN A CA 1
ATOM 684 C C . ASN A 1 91 ? 4.458 -6.311 -8.999 1.00 88.19 91 ASN A C 1
ATOM 686 O O . ASN A 1 91 ? 3.403 -5.688 -9.089 1.00 88.19 91 ASN A O 1
ATOM 690 N N . PHE A 1 92 ? 4.613 -7.377 -8.225 1.00 91.94 92 PHE A N 1
ATOM 691 C CA . PHE A 1 92 ? 3.624 -7.867 -7.277 1.00 91.94 92 PHE A CA 1
ATOM 692 C C . PHE A 1 92 ? 4.168 -7.629 -5.873 1.00 91.94 92 PHE A C 1
ATOM 694 O O . PHE A 1 92 ? 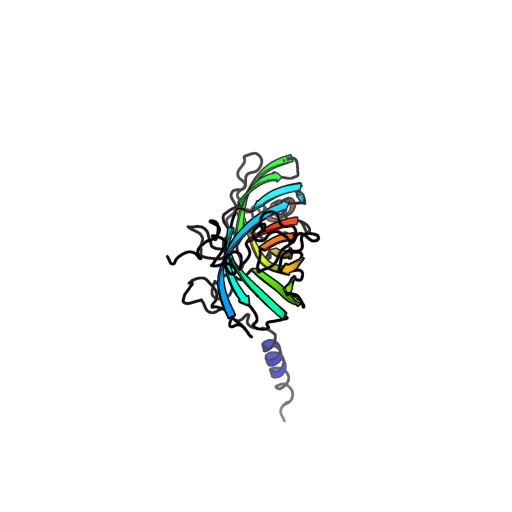5.079 -8.319 -5.420 1.00 91.94 92 PHE A O 1
ATOM 701 N N . ALA A 1 93 ? 3.660 -6.591 -5.220 1.00 90.81 93 ALA A N 1
ATOM 702 C CA . ALA A 1 93 ? 4.136 -6.092 -3.942 1.00 90.81 93 ALA A CA 1
ATOM 703 C C . ALA A 1 93 ? 3.339 -6.673 -2.768 1.00 90.81 93 ALA A C 1
ATOM 705 O O . ALA A 1 93 ? 2.110 -6.572 -2.709 1.00 90.81 93 ALA A O 1
ATOM 706 N N . TYR A 1 94 ? 4.067 -7.210 -1.795 1.00 93.12 94 TYR A N 1
ATOM 707 C CA . TYR A 1 94 ? 3.561 -7.780 -0.556 1.00 93.12 94 TYR A CA 1
ATOM 708 C C . TYR A 1 94 ? 4.208 -7.075 0.627 1.00 93.12 94 TYR A C 1
ATOM 710 O O . TYR A 1 94 ? 5.424 -6.915 0.694 1.00 93.12 94 TYR A O 1
ATOM 718 N N . VAL A 1 95 ? 3.401 -6.628 1.573 1.00 92.12 95 VAL A N 1
ATOM 719 C CA . VAL A 1 95 ? 3.882 -5.905 2.748 1.00 92.12 95 VAL A CA 1
ATOM 720 C C . VAL A 1 95 ? 4.603 -6.874 3.662 1.00 92.12 95 VAL A C 1
ATOM 722 O O . VAL A 1 95 ? 4.080 -7.941 3.949 1.00 92.12 95 VAL A O 1
ATOM 725 N N . VAL A 1 96 ? 5.782 -6.507 4.145 1.00 91.12 96 VAL A N 1
ATOM 726 C CA . VAL A 1 96 ? 6.437 -7.231 5.233 1.00 91.12 96 VAL A CA 1
ATOM 727 C C . VAL A 1 96 ? 5.766 -6.833 6.534 1.00 91.12 96 VAL A C 1
ATOM 729 O O . VAL A 1 96 ? 5.758 -5.654 6.902 1.00 91.12 96 VAL A O 1
ATOM 732 N N . SER A 1 97 ? 5.218 -7.819 7.230 1.00 92.50 97 SER A N 1
ATOM 733 C CA . SER A 1 97 ? 4.503 -7.569 8.466 1.00 92.50 97 SER A CA 1
ATOM 734 C C . SER A 1 97 ? 5.444 -7.224 9.619 1.00 92.50 97 SER A C 1
ATOM 736 O O . SER A 1 97 ? 6.548 -7.768 9.703 1.00 92.50 97 SER A O 1
ATOM 738 N N . PRO A 1 98 ? 5.021 -6.351 10.550 1.00 90.12 98 PRO A N 1
ATOM 739 C CA . PRO A 1 98 ? 5.754 -6.137 11.789 1.00 90.12 98 PRO A CA 1
ATOM 740 C C . PRO A 1 98 ? 5.735 -7.397 12.668 1.00 90.12 98 PRO A C 1
ATOM 742 O O . PRO A 1 98 ? 4.849 -8.249 12.556 1.00 90.12 98 PRO A O 1
ATOM 745 N N . GLU A 1 99 ? 6.689 -7.485 13.594 1.00 88.25 99 GLU A N 1
ATOM 746 C CA . GLU A 1 99 ? 6.723 -8.548 14.600 1.00 88.25 99 GLU A CA 1
ATOM 747 C C . GLU A 1 99 ? 5.401 -8.609 15.388 1.00 88.25 99 GLU A C 1
ATOM 749 O O . GLU A 1 99 ? 4.835 -7.584 15.774 1.00 88.25 99 GLU A O 1
ATOM 754 N N . GLY A 1 100 ? 4.899 -9.826 15.613 1.00 88.88 100 GLY A N 1
ATOM 755 C CA . GLY A 1 100 ? 3.635 -10.066 16.315 1.00 88.88 100 GLY A CA 1
ATOM 756 C C . GLY A 1 100 ? 2.373 -9.914 15.457 1.00 88.88 100 GLY A C 1
ATOM 757 O O . GLY A 1 100 ? 1.274 -10.111 15.975 1.00 88.88 100 GLY A O 1
ATOM 758 N N . ALA A 1 101 ? 2.495 -9.592 14.164 1.00 92.19 101 ALA A N 1
ATOM 759 C CA . ALA A 1 101 ? 1.371 -9.665 13.234 1.00 92.19 101 ALA A CA 1
ATOM 760 C C . ALA A 1 101 ? 0.887 -11.118 13.029 1.00 92.19 101 ALA A C 1
ATOM 762 O O . ALA A 1 101 ? 1.667 -12.054 13.218 1.00 92.19 101 ALA A O 1
ATOM 763 N N . PRO A 1 102 ? -0.370 -11.331 12.586 1.00 92.56 102 PRO A N 1
ATOM 764 C CA . PRO A 1 102 ? -0.922 -12.677 12.393 1.00 92.56 102 PRO A CA 1
ATOM 765 C C . PRO A 1 102 ? -0.165 -13.553 11.385 1.00 92.56 102 PRO A C 1
ATOM 767 O O . PRO A 1 102 ? -0.242 -14.773 11.465 1.00 92.56 102 PRO A O 1
ATOM 770 N N . ALA A 1 103 ? 0.554 -12.940 10.443 1.00 93.12 103 ALA A N 1
ATOM 771 C CA . ALA A 1 103 ? 1.347 -13.626 9.429 1.00 93.12 103 ALA A CA 1
ATOM 772 C C . ALA A 1 103 ? 2.550 -12.756 9.018 1.00 93.12 103 ALA A C 1
ATOM 774 O O . ALA A 1 103 ? 2.475 -11.529 9.159 1.00 93.12 103 ALA A O 1
ATOM 775 N N . PRO A 1 104 ? 3.625 -13.345 8.459 1.00 91.69 104 PRO A N 1
ATOM 776 C CA . PRO A 1 104 ? 4.866 -12.627 8.139 1.00 91.69 104 PRO A CA 1
ATOM 777 C C . PRO A 1 104 ? 4.727 -11.578 7.026 1.00 91.69 104 PRO A C 1
ATOM 779 O O . PRO A 1 104 ? 5.545 -10.664 6.947 1.00 91.69 104 PRO A O 1
ATOM 782 N N . TYR A 1 105 ? 3.681 -11.669 6.204 1.00 93.75 105 TYR A N 1
ATOM 783 C CA . TYR A 1 105 ? 3.406 -10.721 5.124 1.00 93.75 105 TYR A CA 1
ATOM 784 C C . TYR A 1 105 ? 1.953 -10.256 5.138 1.00 93.75 105 TYR A C 1
ATOM 786 O O . TY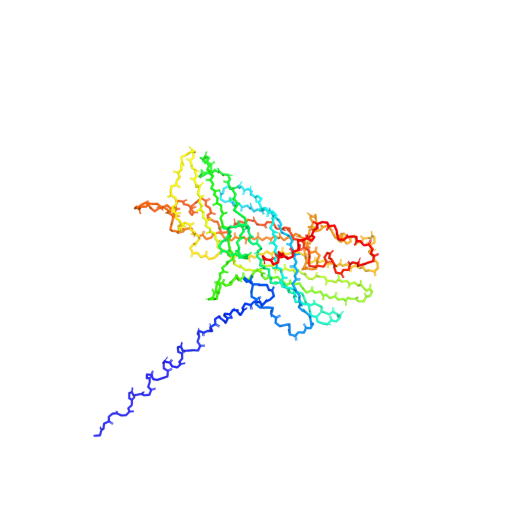R A 1 105 ? 1.099 -10.930 5.705 1.00 93.75 105 TYR A O 1
ATOM 794 N N . GLY A 1 106 ? 1.657 -9.127 4.500 1.00 94.50 106 GLY A N 1
ATOM 795 C CA . GLY A 1 106 ? 0.309 -8.615 4.271 1.00 94.50 106 GLY A CA 1
ATOM 796 C C . GLY A 1 106 ? -0.260 -7.700 5.356 1.00 94.50 106 GLY A C 1
ATOM 797 O O . GLY A 1 106 ? -1.366 -7.207 5.169 1.00 94.50 106 GLY A O 1
ATOM 798 N N . TYR A 1 107 ? 0.442 -7.429 6.459 1.00 94.19 107 TYR A N 1
ATOM 799 C CA . TYR A 1 107 ? -0.045 -6.529 7.515 1.00 94.19 107 TYR A CA 1
ATOM 800 C C . TYR A 1 107 ? 0.855 -5.306 7.666 1.00 94.19 107 TYR A C 1
ATOM 802 O O . TYR A 1 107 ? 2.062 -5.425 7.821 1.00 94.19 107 TYR A O 1
ATOM 810 N N . PHE A 1 108 ? 0.276 -4.110 7.664 1.00 92.12 108 PHE A N 1
ATOM 811 C CA . PHE A 1 108 ? 1.044 -2.886 7.883 1.00 92.12 108 PHE A CA 1
ATOM 812 C C . PHE A 1 108 ? 1.305 -2.657 9.374 1.00 92.12 108 PHE A C 1
ATOM 814 O O . PHE A 1 108 ? 0.563 -3.126 10.241 1.00 92.12 108 PHE A O 1
ATOM 821 N N . ALA A 1 109 ? 2.330 -1.859 9.679 1.00 90.06 109 ALA A N 1
ATOM 822 C CA . ALA A 1 109 ? 2.505 -1.318 11.021 1.00 90.06 109 ALA A CA 1
ATOM 823 C C . ALA A 1 109 ? 1.269 -0.486 11.435 1.00 90.06 109 ALA A C 1
ATOM 825 O O . ALA A 1 109 ? 0.790 0.315 10.625 1.00 90.06 109 ALA A O 1
ATOM 826 N N . PRO A 1 110 ? 0.757 -0.627 12.675 1.00 90.94 110 PRO A N 1
ATOM 827 C CA . PRO A 1 110 ? -0.389 0.151 13.138 1.00 90.94 110 PRO A CA 1
ATOM 828 C C . PRO A 1 110 ? -0.142 1.663 13.049 1.00 90.94 110 PRO A C 1
ATOM 830 O O . PRO A 1 110 ? 0.877 2.172 13.522 1.00 90.94 110 PRO A O 1
ATOM 833 N N . ILE A 1 111 ? -1.100 2.399 12.484 1.00 87.31 111 ILE A N 1
ATOM 834 C CA . ILE A 1 111 ? -0.992 3.846 12.259 1.00 87.31 111 ILE A CA 1
ATOM 835 C C . ILE A 1 111 ? -1.820 4.574 13.315 1.00 87.31 111 ILE A C 1
ATOM 837 O O . ILE A 1 111 ? -3.047 4.463 13.352 1.00 87.31 111 ILE A O 1
ATOM 841 N N . ARG A 1 112 ? -1.166 5.351 14.184 1.00 88.88 112 ARG A N 1
ATOM 842 C CA . ARG A 1 112 ? -1.862 6.164 15.189 1.00 88.88 112 ARG A CA 1
ATOM 843 C C . ARG A 1 112 ? -2.312 7.485 14.574 1.00 88.88 112 ARG A C 1
ATOM 845 O O . ARG A 1 112 ? -1.487 8.332 14.241 1.00 88.88 112 ARG A O 1
ATOM 852 N N . VAL A 1 113 ? -3.622 7.686 14.496 1.00 85.00 113 VAL A N 1
ATOM 853 C CA . VAL A 1 113 ? -4.237 8.903 13.964 1.00 85.00 113 VAL A CA 1
ATOM 854 C C . VAL A 1 113 ? -4.726 9.776 15.116 1.00 85.00 113 VAL A C 1
ATOM 856 O O . VAL A 1 113 ? -5.328 9.295 16.079 1.00 85.00 113 VAL A O 1
ATOM 859 N N . ARG A 1 114 ? -4.461 11.082 15.025 1.00 87.19 114 ARG A N 1
ATOM 860 C CA . ARG A 1 114 ? -5.018 12.111 15.911 1.00 87.19 114 ARG A CA 1
ATOM 861 C C . ARG A 1 114 ? -5.764 13.113 15.049 1.00 87.19 114 ARG A C 1
ATOM 863 O O . ARG A 1 114 ? -5.162 13.711 14.166 1.00 87.19 114 ARG A O 1
ATOM 870 N N . THR A 1 115 ? -7.054 13.269 15.310 1.00 83.62 115 THR A N 1
ATOM 871 C CA . THR A 1 115 ? -7.964 14.045 14.476 1.00 83.62 115 THR A CA 1
ATOM 872 C C . THR A 1 115 ? -8.983 14.845 15.282 1.00 83.62 115 THR A C 1
ATOM 874 O O . THR A 1 115 ? -8.930 14.880 16.510 1.00 83.62 115 THR A O 1
ATOM 877 N N . VAL A 1 116 ? -9.891 15.526 14.584 1.00 81.88 116 VAL A N 1
ATOM 878 C CA . VAL A 1 116 ? -11.072 16.166 15.160 1.00 81.88 116 VAL A CA 1
ATOM 879 C C . VAL A 1 116 ? -12.336 15.496 14.621 1.00 81.88 116 VAL A C 1
ATOM 881 O O . VAL A 1 116 ? -12.680 15.619 13.448 1.00 81.88 116 VAL A O 1
ATOM 884 N N . ALA A 1 117 ? -13.051 14.787 15.490 1.00 78.19 117 ALA A N 1
ATOM 885 C CA . ALA A 1 117 ? -14.386 14.289 15.202 1.00 78.19 117 ALA A CA 1
ATOM 886 C C . ALA A 1 117 ? -15.349 15.473 15.011 1.00 78.19 117 ALA A C 1
ATOM 888 O O . ALA A 1 117 ? -15.338 16.438 15.784 1.00 78.19 117 ALA A O 1
ATOM 889 N N . PHE A 1 118 ? -16.160 15.413 13.950 1.00 75.38 118 PHE A N 1
ATOM 890 C CA . PHE A 1 118 ? -17.129 16.456 13.577 1.00 75.38 118 PHE A CA 1
ATOM 891 C C . PHE A 1 118 ? -16.533 17.875 13.501 1.00 75.38 118 PHE A C 1
ATOM 893 O O . PHE A 1 118 ? -17.224 18.868 13.717 1.00 75.38 118 PHE A O 1
ATOM 900 N N . GLY A 1 119 ? -15.231 17.976 13.212 1.00 75.44 119 GLY A N 1
ATOM 901 C CA . GLY A 1 119 ? -14.519 19.238 13.016 1.00 75.44 119 GLY A CA 1
ATOM 902 C C . GLY A 1 119 ? -14.119 19.996 14.285 1.00 75.44 119 GLY A C 1
ATOM 903 O O . GLY A 1 119 ? -13.409 20.991 14.166 1.00 75.44 119 GLY A O 1
ATOM 904 N N . VAL A 1 120 ? -14.529 19.561 15.484 1.00 83.25 120 VAL A N 1
ATOM 905 C CA . VAL A 1 120 ? -14.258 20.314 16.730 1.00 83.25 120 VAL A CA 1
ATOM 906 C C . VAL A 1 120 ? -13.904 19.460 17.945 1.00 83.25 120 VAL A C 1
ATOM 908 O O . VAL A 1 120 ? -13.299 19.983 18.878 1.00 83.25 120 VAL A O 1
ATOM 911 N N . ILE A 1 121 ? -14.246 18.170 17.963 1.00 87.31 121 ILE A N 1
ATOM 912 C CA . ILE A 1 121 ? -14.040 17.317 19.139 1.00 87.31 121 ILE A CA 1
ATOM 913 C C . ILE A 1 121 ? -12.733 16.539 18.964 1.00 87.31 121 ILE A C 1
ATOM 915 O O . ILE A 1 121 ? -12.626 15.784 17.999 1.00 87.31 121 ILE A O 1
ATOM 919 N N . PRO A 1 122 ? -11.733 16.667 19.851 1.00 89.94 122 PRO A N 1
ATOM 920 C CA . PRO A 1 122 ? -10.498 15.898 19.739 1.00 89.94 122 PRO A CA 1
ATOM 921 C C . PRO A 1 122 ? -10.780 14.395 19.710 1.00 89.94 122 PRO A C 1
ATOM 923 O O . PRO A 1 122 ? -11.491 13.876 20.568 1.00 89.94 122 PRO A O 1
ATOM 926 N N . ALA A 1 123 ? -10.203 13.687 18.746 1.00 89.62 123 ALA A N 1
ATOM 927 C CA . ALA A 1 123 ? -10.329 12.245 18.627 1.00 89.62 123 ALA A CA 1
ATOM 928 C C . ALA A 1 123 ? -8.979 11.601 18.308 1.00 89.62 123 ALA A C 1
ATOM 930 O O . ALA A 1 123 ? -8.116 12.192 17.657 1.00 89.62 123 ALA A O 1
ATOM 931 N N . SER A 1 124 ? -8.776 10.370 18.756 1.00 91.38 124 SER A N 1
ATOM 932 C CA . SER A 1 124 ? -7.632 9.566 18.332 1.00 91.38 124 SER A CA 1
ATOM 933 C C . SER A 1 124 ? -8.039 8.120 18.156 1.00 91.38 124 SER A C 1
ATOM 935 O O . SER A 1 124 ? -8.940 7.665 18.847 1.00 91.38 124 SER A O 1
ATOM 937 N N . PHE A 1 125 ? -7.401 7.411 17.235 1.00 91.94 125 PHE A N 1
ATOM 938 C CA . PHE A 1 125 ? -7.648 5.995 16.985 1.00 91.94 125 PHE A CA 1
ATOM 939 C C . PHE A 1 125 ? -6.435 5.361 16.306 1.00 91.94 125 PHE A C 1
ATOM 941 O O . PHE A 1 125 ? -5.521 6.053 15.851 1.00 91.94 125 PHE A O 1
ATOM 948 N N . THR A 1 126 ? -6.410 4.038 16.267 1.00 92.25 126 THR A N 1
ATOM 949 C CA . THR A 1 126 ? -5.380 3.258 15.583 1.00 92.25 126 THR A CA 1
ATOM 950 C C . THR A 1 126 ? -5.986 2.626 14.337 1.00 92.25 126 THR A C 1
ATOM 952 O O . THR A 1 126 ? -6.997 1.934 14.434 1.00 92.25 126 THR A O 1
ATOM 955 N N . VAL A 1 127 ? -5.376 2.862 13.177 1.00 91.00 127 VAL A N 1
ATOM 956 C CA . VAL A 1 127 ? -5.727 2.207 11.913 1.00 91.00 127 VAL A CA 1
ATOM 957 C C . VAL A 1 127 ? -4.824 0.999 11.714 1.00 91.00 127 VAL A C 1
ATOM 959 O O . VAL A 1 127 ? -3.602 1.098 11.827 1.00 91.00 127 VAL A O 1
ATOM 962 N N . HIS A 1 128 ? -5.437 -0.127 11.377 1.00 93.19 128 HIS A N 1
ATOM 963 C CA . HIS A 1 128 ? -4.775 -1.360 10.974 1.00 93.19 128 HIS A CA 1
ATOM 964 C C . HIS A 1 128 ? -5.102 -1.594 9.507 1.00 93.19 128 HIS A C 1
ATOM 966 O O . HIS A 1 128 ? -6.272 -1.767 9.170 1.00 93.19 128 HIS A O 1
ATOM 972 N N . LEU A 1 129 ? -4.085 -1.567 8.650 1.00 93.12 129 LEU A N 1
ATOM 973 C CA . LEU A 1 129 ? -4.217 -1.888 7.231 1.00 93.12 129 LEU A CA 1
ATOM 974 C C . LEU A 1 129 ? -3.672 -3.290 6.975 1.00 93.12 129 LEU A C 1
ATOM 976 O O . LEU A 1 129 ? -2.672 -3.698 7.572 1.00 93.12 129 LEU A O 1
ATOM 980 N N . SER A 1 130 ? -4.308 -4.008 6.060 1.00 95.69 130 SER A N 1
ATOM 981 C CA . SER A 1 130 ? -3.849 -5.322 5.611 1.00 95.69 130 SER A CA 1
ATOM 982 C C . SER A 1 130 ? -4.196 -5.561 4.152 1.00 95.69 130 SER A C 1
ATOM 984 O O . SER A 1 130 ? -5.199 -5.041 3.669 1.00 95.69 130 SER A O 1
ATOM 986 N N . GLN A 1 131 ? -3.387 -6.354 3.463 1.00 96.69 131 GLN A N 1
ATOM 987 C CA . GLN A 1 131 ? -3.737 -6.911 2.165 1.00 96.69 131 GLN A CA 1
ATOM 988 C C . GLN A 1 131 ? -4.784 -8.015 2.372 1.00 96.69 131 GLN A C 1
ATOM 990 O O . GLN A 1 131 ? -4.626 -8.820 3.299 1.00 96.69 131 GLN A O 1
ATOM 995 N N . PRO A 1 132 ? -5.847 -8.071 1.549 1.00 96.38 132 PRO A N 1
ATOM 996 C CA . PRO A 1 132 ? -6.756 -9.208 1.524 1.00 96.38 132 PRO A CA 1
ATOM 997 C C . PRO A 1 132 ? -5.986 -10.512 1.328 1.00 96.38 132 PRO A C 1
ATOM 999 O O . PRO A 1 132 ? -4.890 -10.509 0.766 1.00 96.38 132 PRO A O 1
ATOM 1002 N N . ARG A 1 133 ? -6.564 -11.619 1.788 1.00 94.38 133 ARG A N 1
ATOM 1003 C CA . ARG A 1 133 ? -5.980 -12.950 1.631 1.00 94.38 133 ARG A CA 1
ATOM 1004 C C . ARG A 1 133 ? -6.825 -13.822 0.719 1.00 94.38 133 ARG A C 1
ATOM 1006 O O . ARG A 1 133 ? -8.044 -13.653 0.676 1.00 94.38 133 ARG A O 1
ATOM 1013 N N . ASP A 1 134 ? -6.168 -14.718 -0.005 1.00 93.06 134 ASP A N 1
ATOM 1014 C CA . ASP A 1 134 ? -6.822 -15.732 -0.827 1.00 93.06 134 ASP A CA 1
ATOM 1015 C C . ASP A 1 134 ? -7.289 -16.944 0.008 1.00 93.06 134 ASP A C 1
ATOM 1017 O O . ASP A 1 134 ? -7.346 -16.893 1.240 1.00 93.06 134 ASP A O 1
ATOM 1021 N N . ALA A 1 135 ? -7.708 -18.021 -0.662 1.00 92.12 135 ALA A N 1
ATOM 1022 C CA . ALA A 1 135 ? -8.263 -19.206 -0.006 1.00 92.12 135 ALA A CA 1
ATOM 1023 C C . ALA A 1 135 ? -7.212 -20.014 0.782 1.00 92.12 135 ALA A C 1
ATOM 1025 O O . ALA A 1 135 ? -7.572 -20.773 1.684 1.00 92.12 135 ALA A O 1
ATOM 1026 N N . GLU A 1 136 ? -5.934 -19.818 0.469 1.00 89.81 136 GLU A N 1
ATOM 1027 C CA . GLU A 1 136 ? -4.761 -20.452 1.070 1.00 89.81 136 GLU A CA 1
ATOM 1028 C C . GLU A 1 136 ? -4.183 -19.589 2.190 1.00 89.81 136 GLU A C 1
ATOM 1030 O O . GLU A 1 136 ? -3.128 -19.904 2.736 1.00 89.81 136 GLU A O 1
ATOM 1035 N N . ASP A 1 137 ? -4.893 -18.519 2.556 1.00 92.62 137 ASP A N 1
ATOM 1036 C CA . ASP A 1 137 ? -4.463 -17.544 3.546 1.00 92.62 137 ASP A CA 1
ATOM 1037 C C . ASP A 1 137 ? -3.155 -16.847 3.129 1.00 92.62 137 ASP A C 1
ATOM 1039 O O . ASP A 1 137 ? -2.352 -16.478 3.982 1.00 92.62 137 ASP A O 1
ATOM 1043 N N . LEU A 1 138 ? -2.928 -16.616 1.828 1.00 94.00 138 LEU A N 1
ATOM 1044 C CA . LEU A 1 138 ? -1.790 -15.848 1.306 1.00 94.00 138 LEU A CA 1
ATOM 1045 C C . LEU A 1 138 ? -2.213 -14.420 0.933 1.00 94.00 138 LEU A C 1
ATOM 1047 O O . LEU A 1 138 ? -3.334 -14.207 0.472 1.00 94.00 138 LEU A O 1
ATOM 1051 N N . PRO A 1 139 ? -1.349 -13.405 1.124 1.00 95.75 139 PRO A N 1
ATOM 1052 C CA . PRO A 1 139 ? -1.702 -12.023 0.813 1.00 95.75 139 PRO A CA 1
ATOM 1053 C C . PRO A 1 139 ? -1.885 -11.811 -0.696 1.00 95.75 139 PRO A C 1
ATOM 1055 O O . PRO A 1 139 ? -1.095 -12.293 -1.503 1.00 95.75 139 PRO A O 1
ATOM 1058 N N . MET A 1 140 ? -2.879 -11.014 -1.081 1.00 95.44 140 MET A N 1
ATOM 1059 C CA . MET A 1 140 ? -3.070 -10.543 -2.453 1.00 95.44 140 MET A CA 1
ATOM 1060 C C . MET A 1 140 ? -2.178 -9.316 -2.722 1.00 95.44 140 MET A C 1
ATOM 1062 O O . MET A 1 140 ? -2.156 -8.390 -1.907 1.00 95.44 140 MET A O 1
ATOM 1066 N N . PRO A 1 141 ? -1.434 -9.267 -3.844 1.00 94.81 141 PRO A N 1
ATOM 1067 C CA . PRO A 1 141 ? -0.447 -8.216 -4.076 1.00 94.81 141 PRO A CA 1
ATOM 1068 C C . PRO A 1 141 ? -1.076 -6.865 -4.419 1.00 94.81 141 PRO A C 1
ATOM 1070 O O . PRO A 1 141 ? -2.139 -6.796 -5.034 1.00 94.81 141 PRO A O 1
ATOM 1073 N N . LEU A 1 142 ? -0.339 -5.790 -4.131 1.00 92.44 142 LEU A N 1
ATOM 1074 C CA . LEU A 1 142 ? -0.460 -4.552 -4.901 1.00 92.44 142 LEU A CA 1
ATOM 1075 C C . LEU A 1 142 ? 0.327 -4.735 -6.204 1.00 92.44 142 LEU A C 1
ATOM 1077 O O . LEU A 1 142 ? 1.495 -5.119 -6.175 1.00 92.44 142 LEU A O 1
ATOM 1081 N N . TYR A 1 143 ? -0.302 -4.496 -7.343 1.00 92.94 143 TYR A N 1
ATOM 1082 C CA . TYR A 1 143 ? 0.278 -4.704 -8.663 1.00 92.94 143 TYR A CA 1
ATOM 1083 C C . TYR A 1 143 ? 0.702 -3.380 -9.291 1.00 92.94 143 TYR A C 1
ATOM 1085 O O . TYR A 1 143 ? -0.095 -2.445 -9.328 1.00 92.94 143 TYR A O 1
ATOM 1093 N N . SER A 1 144 ? 1.921 -3.311 -9.825 1.00 90.62 144 SER A N 1
ATOM 1094 C CA . SER A 1 144 ? 2.382 -2.186 -10.642 1.00 90.62 144 SER A CA 1
ATOM 1095 C C . SER A 1 144 ? 2.915 -2.649 -11.987 1.00 90.62 144 SER A C 1
ATOM 1097 O O . SER A 1 144 ? 3.502 -3.723 -12.086 1.00 90.62 144 SER A O 1
ATOM 1099 N N . LYS A 1 145 ? 2.771 -1.798 -13.004 1.00 91.12 145 LYS A N 1
ATOM 1100 C CA . LYS A 1 145 ? 3.345 -2.008 -14.334 1.00 91.12 145 LYS A CA 1
ATOM 1101 C C . LYS A 1 145 ? 4.002 -0.730 -14.844 1.00 91.12 145 LYS A C 1
ATOM 1103 O O . LYS A 1 145 ? 3.435 0.350 -14.695 1.00 91.12 145 LYS A O 1
ATOM 1108 N N . THR A 1 146 ? 5.163 -0.866 -15.475 1.00 91.75 146 THR A N 1
ATOM 1109 C CA . THR A 1 146 ? 5.835 0.199 -16.226 1.00 91.75 146 THR A CA 1
ATOM 1110 C C . THR A 1 146 ? 6.284 -0.346 -17.574 1.00 91.75 146 THR A C 1
ATOM 1112 O O . THR A 1 146 ? 7.000 -1.345 -17.622 1.00 91.75 146 THR A O 1
ATOM 1115 N N . ASP A 1 147 ? 5.901 0.331 -18.653 1.00 93.81 147 ASP A N 1
ATOM 1116 C CA . ASP A 1 147 ? 6.437 0.066 -19.986 1.00 93.81 147 ASP A CA 1
ATOM 1117 C C . ASP A 1 147 ? 7.638 0.993 -20.246 1.00 93.81 147 ASP A C 1
ATOM 1119 O O . ASP A 1 147 ? 7.606 2.188 -19.941 1.00 93.81 147 ASP A O 1
ATOM 1123 N N . GLN A 1 148 ? 8.711 0.439 -20.800 1.00 91.00 148 GLN A N 1
ATOM 1124 C CA . GLN A 1 148 ? 9.939 1.134 -21.163 1.00 91.00 148 GLN A CA 1
ATOM 1125 C C . GLN A 1 148 ? 10.254 0.877 -22.639 1.00 91.00 148 GLN A C 1
ATOM 1127 O O . GLN A 1 148 ? 10.264 -0.261 -23.095 1.00 91.00 148 GLN A O 1
ATOM 1132 N N . THR A 1 149 ? 10.583 1.928 -23.386 1.00 93.69 149 THR A N 1
ATOM 1133 C CA . THR A 1 149 ? 11.080 1.831 -24.764 1.00 93.69 149 THR A CA 1
ATOM 1134 C C . THR A 1 149 ? 12.504 2.366 -24.865 1.00 93.69 149 THR A C 1
ATOM 1136 O O . THR A 1 149 ? 12.776 3.493 -24.453 1.00 93.69 149 THR A O 1
ATOM 1139 N N . VAL A 1 150 ? 13.409 1.590 -25.459 1.00 89.31 150 VAL A N 1
ATOM 1140 C CA . VAL A 1 150 ? 14.766 2.017 -25.810 1.00 89.31 150 VAL A CA 1
ATOM 1141 C C . VAL A 1 150 ? 14.757 2.587 -27.227 1.00 89.31 150 VAL A C 1
ATOM 1143 O O . VAL A 1 150 ? 14.550 1.883 -28.215 1.00 89.31 150 VAL A O 1
ATOM 1146 N N . LEU A 1 151 ? 14.982 3.888 -27.329 1.00 90.25 151 LEU A N 1
ATOM 1147 C CA . LEU A 1 151 ? 15.044 4.648 -28.569 1.00 90.25 151 LEU A CA 1
ATOM 1148 C C . LEU A 1 151 ? 16.504 4.796 -29.051 1.00 90.25 151 LEU A C 1
ATOM 1150 O O . LEU A 1 151 ? 17.448 4.652 -28.263 1.00 90.25 151 LEU A O 1
ATOM 1154 N N . PRO A 1 152 ? 16.723 5.097 -30.350 1.00 89.56 152 PRO A N 1
ATOM 1155 C CA . PRO A 1 152 ? 18.058 5.342 -30.885 1.00 89.56 152 PRO A CA 1
ATOM 1156 C C . PRO A 1 152 ? 18.829 6.390 -30.078 1.00 89.56 152 PRO A C 1
ATOM 1158 O O . PRO A 1 152 ? 18.274 7.415 -29.694 1.00 89.56 152 PRO A O 1
ATOM 1161 N N . GLY A 1 153 ? 20.125 6.146 -29.870 1.00 84.25 153 GLY A N 1
ATOM 1162 C CA . GLY A 1 153 ? 20.974 7.032 -29.069 1.00 84.25 153 GLY A CA 1
ATOM 1163 C C . GLY A 1 153 ? 20.944 6.755 -27.563 1.00 84.25 153 GLY A C 1
ATOM 1164 O O . GLY A 1 153 ? 21.296 7.648 -26.807 1.00 84.25 153 GLY A O 1
ATOM 1165 N N . TYR A 1 154 ? 20.554 5.544 -27.138 1.00 82.56 154 TYR A N 1
ATOM 1166 C CA . TYR A 1 154 ? 20.438 5.154 -25.721 1.00 82.56 154 TYR A CA 1
ATOM 1167 C C . TYR A 1 154 ? 19.503 6.075 -24.934 1.00 82.56 154 TYR A C 1
ATOM 1169 O O . TYR A 1 154 ? 19.811 6.522 -23.830 1.00 82.56 154 TYR A O 1
ATOM 1177 N N . VAL A 1 155 ? 18.351 6.359 -25.539 1.00 84.94 155 VAL A N 1
ATOM 1178 C CA . VAL A 1 155 ? 17.286 7.133 -24.912 1.00 84.94 155 VAL A CA 1
ATOM 1179 C C . VAL A 1 155 ? 16.243 6.159 -24.372 1.00 84.94 155 VAL A C 1
ATOM 1181 O O . VAL A 1 155 ? 15.659 5.391 -25.128 1.00 84.94 155 VAL A O 1
ATOM 1184 N N . PHE A 1 156 ? 16.010 6.172 -23.067 1.00 86.12 156 PHE A N 1
ATOM 1185 C CA . PHE A 1 156 ? 15.037 5.338 -22.373 1.00 86.12 156 PHE A CA 1
ATOM 1186 C C . PHE A 1 156 ? 13.773 6.149 -22.128 1.00 86.12 156 PHE A C 1
ATOM 1188 O O . PHE A 1 156 ? 13.786 7.128 -21.385 1.00 86.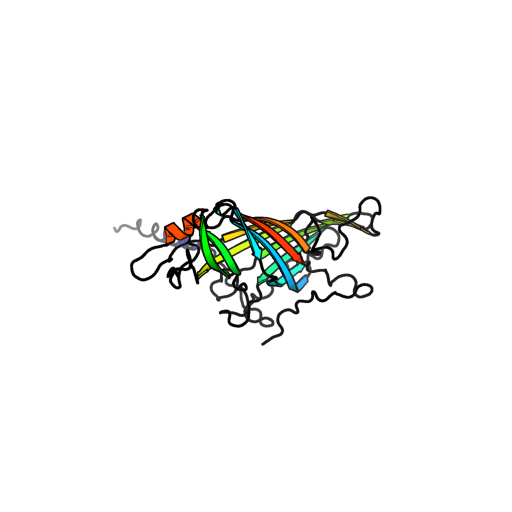12 156 PHE A O 1
ATOM 1195 N N . LYS A 1 157 ? 12.667 5.749 -22.747 1.00 90.88 157 LYS A N 1
ATOM 1196 C CA . LYS A 1 157 ? 11.350 6.320 -22.480 1.00 90.88 157 LYS A CA 1
ATOM 1197 C C . LYS A 1 157 ? 10.595 5.403 -21.532 1.00 90.88 157 LYS A C 1
ATOM 1199 O O . LYS A 1 157 ? 10.297 4.275 -21.903 1.00 90.88 157 LYS A O 1
ATOM 1204 N N . PHE A 1 158 ? 10.258 5.900 -20.354 1.00 90.94 158 PHE A N 1
ATOM 1205 C CA . PHE A 1 158 ? 9.364 5.244 -19.412 1.00 90.94 158 PHE A CA 1
ATOM 1206 C C . PHE A 1 158 ? 7.967 5.831 -19.551 1.00 90.94 158 PHE A C 1
ATOM 1208 O O . PHE A 1 158 ? 7.802 7.050 -19.469 1.00 90.94 158 PHE A O 1
ATOM 1215 N N . GLU A 1 159 ? 6.973 4.978 -19.761 1.00 94.94 159 GLU A N 1
ATOM 1216 C CA . GLU A 1 159 ? 5.572 5.387 -19.752 1.00 94.94 159 GLU A CA 1
ATOM 1217 C C . GLU A 1 159 ? 5.064 5.580 -18.316 1.00 94.94 159 GLU A C 1
ATOM 1219 O O . GLU A 1 159 ? 5.689 5.155 -17.335 1.00 94.94 159 GLU A O 1
ATOM 1224 N N . ASP A 1 160 ? 3.908 6.231 -18.200 1.00 94.94 160 ASP A N 1
ATOM 1225 C CA . ASP A 1 160 ? 3.194 6.343 -16.933 1.00 94.94 160 ASP A CA 1
ATOM 1226 C C . ASP A 1 160 ? 2.905 4.950 -16.358 1.00 94.94 160 ASP A C 1
ATOM 1228 O O . ASP A 1 160 ? 2.658 3.979 -17.077 1.00 94.94 160 ASP A O 1
ATOM 1232 N N . SER A 1 161 ? 2.971 4.852 -15.037 1.00 93.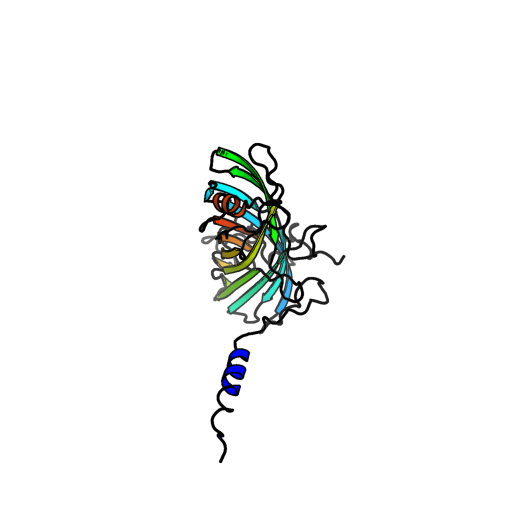25 161 SER A N 1
ATOM 1233 C CA . SER A 1 161 ? 2.759 3.610 -14.299 1.00 93.25 161 SER A CA 1
ATOM 1234 C C . SER A 1 161 ? 1.568 3.761 -13.371 1.00 93.25 161 SER A C 1
ATOM 1236 O O . SER A 1 161 ? 1.380 4.822 -12.778 1.00 93.25 161 SER A O 1
ATOM 1238 N N . THR A 1 162 ? 0.827 2.680 -13.166 1.00 92.38 162 THR A N 1
ATOM 1239 C CA . THR A 1 162 ? -0.260 2.642 -12.184 1.00 92.38 162 THR A CA 1
ATOM 1240 C C . THR A 1 162 ? 0.001 1.518 -11.193 1.00 92.38 162 THR A C 1
ATOM 1242 O O . THR A 1 162 ? 0.390 0.416 -11.586 1.00 92.38 162 THR A O 1
ATOM 1245 N N . ILE A 1 163 ? -0.211 1.796 -9.906 1.00 91.25 163 ILE A N 1
ATOM 1246 C CA . ILE A 1 163 ? -0.351 0.776 -8.869 1.00 91.25 163 ILE A CA 1
ATOM 1247 C C . ILE A 1 163 ? -1.825 0.541 -8.621 1.00 91.25 163 ILE A C 1
ATOM 1249 O O . ILE A 1 163 ? -2.566 1.486 -8.364 1.00 91.25 163 ILE A O 1
ATOM 1253 N N . THR A 1 164 ? -2.216 -0.725 -8.653 1.00 93.75 164 THR A N 1
ATOM 1254 C CA . THR A 1 164 ? -3.573 -1.183 -8.370 1.00 93.75 164 THR A CA 1
ATOM 1255 C C . THR A 1 164 ? -3.568 -2.253 -7.291 1.00 93.75 164 THR A C 1
ATOM 1257 O O . THR A 1 164 ? -2.590 -2.979 -7.123 1.00 93.75 164 THR A O 1
ATOM 1260 N N . GLY A 1 165 ? -4.660 -2.374 -6.553 1.00 93.50 165 GLY A N 1
ATOM 1261 C CA . GLY A 1 165 ? -4.856 -3.465 -5.612 1.00 93.50 165 GLY A CA 1
ATOM 1262 C C . GLY A 1 165 ? -5.880 -3.106 -4.556 1.00 93.50 165 GLY A C 1
ATOM 1263 O O . GLY A 1 165 ? -6.586 -2.107 -4.665 1.00 93.50 165 GLY A O 1
ATOM 1264 N N . GLU A 1 166 ? -5.947 -3.927 -3.522 1.00 94.69 166 GLU A N 1
ATOM 1265 C CA . GLU A 1 166 ? -6.951 -3.798 -2.479 1.00 94.69 166 GLU A CA 1
ATOM 1266 C C . GLU A 1 166 ? -6.311 -3.849 -1.095 1.00 94.69 166 GLU A C 1
ATOM 1268 O O . GLU A 1 166 ? -5.334 -4.565 -0.872 1.00 94.69 166 GLU A O 1
ATOM 1273 N N . LEU A 1 167 ? -6.884 -3.101 -0.154 1.00 94.19 167 LEU A N 1
ATOM 1274 C CA . LEU A 1 167 ? -6.527 -3.120 1.262 1.00 94.19 167 LEU A CA 1
ATOM 1275 C C . LEU A 1 167 ? -7.786 -3.240 2.119 1.00 94.19 167 LEU A C 1
ATOM 1277 O O . LEU A 1 167 ? -8.827 -2.695 1.785 1.00 94.19 167 LEU A O 1
ATOM 1281 N N . GLN A 1 168 ? -7.701 -3.881 3.274 1.00 94.81 168 GLN A N 1
ATOM 1282 C CA . GLN A 1 168 ? -8.743 -3.834 4.296 1.00 94.81 168 GLN A CA 1
ATOM 1283 C C . GLN A 1 168 ? -8.278 -2.955 5.455 1.00 94.81 168 GLN A C 1
ATOM 1285 O O . GLN A 1 168 ? -7.140 -3.094 5.912 1.00 94.81 168 GLN A O 1
ATOM 1290 N N . ALA A 1 169 ? -9.160 -2.079 5.948 1.00 93.19 169 ALA A N 1
ATOM 1291 C CA . ALA A 1 169 ? -8.891 -1.275 7.134 1.00 93.19 169 ALA A CA 1
ATOM 1292 C C . ALA A 1 169 ? -9.741 -1.720 8.325 1.00 93.19 169 ALA A C 1
ATOM 1294 O O . ALA A 1 169 ? -10.937 -1.980 8.202 1.00 93.19 169 ALA A O 1
ATOM 1295 N N . ARG A 1 170 ? -9.123 -1.732 9.505 1.00 94.56 170 ARG A N 1
ATOM 1296 C CA . ARG A 1 170 ? -9.773 -1.914 10.806 1.00 94.56 170 ARG A CA 1
ATOM 1297 C C . ARG A 1 170 ? -9.359 -0.786 11.742 1.00 94.56 170 ARG A C 1
ATOM 1299 O O . ARG A 1 170 ? -8.215 -0.337 11.694 1.00 94.56 170 ARG A O 1
ATOM 1306 N N . ILE A 1 171 ? -10.268 -0.336 12.600 1.00 93.12 171 ILE A N 1
ATOM 1307 C CA . ILE A 1 171 ? -9.999 0.720 13.583 1.00 93.12 171 ILE A CA 1
ATOM 1308 C C . ILE A 1 171 ? -10.075 0.146 15.002 1.00 93.12 171 ILE A C 1
ATOM 1310 O O . ILE A 1 171 ? -10.942 -0.667 15.312 1.00 93.12 171 ILE A O 1
ATOM 1314 N N . SER A 1 172 ? -9.163 0.579 15.875 1.00 94.38 172 SER A N 1
ATOM 1315 C CA . SER A 1 172 ? -9.182 0.275 17.311 1.00 94.38 172 SER A CA 1
ATOM 1316 C C . SER A 1 172 ? -8.764 1.469 18.167 1.00 94.38 172 SER A C 1
ATOM 1318 O O . SER A 1 172 ? -8.372 2.520 17.655 1.00 94.38 172 SER A O 1
ATOM 1320 N N . ASP A 1 173 ? -8.827 1.288 19.490 1.00 94.25 173 ASP A N 1
ATOM 1321 C CA . ASP A 1 173 ? -8.278 2.207 20.498 1.00 94.25 173 ASP A CA 1
ATOM 1322 C C . ASP A 1 173 ? -8.746 3.651 20.319 1.00 94.25 173 ASP A C 1
ATOM 1324 O O . ASP A 1 173 ? -7.952 4.600 20.414 1.00 94.25 173 ASP A O 1
ATOM 1328 N N . MET A 1 174 ? -10.034 3.795 20.000 1.00 92.69 174 MET A N 1
ATOM 1329 C CA . MET A 1 174 ? -10.633 5.088 19.752 1.00 92.69 174 MET A CA 1
ATOM 1330 C C . MET A 1 174 ? -10.893 5.823 21.061 1.00 92.69 174 MET A C 1
ATOM 1332 O O . MET A 1 174 ? -11.446 5.272 22.011 1.00 92.69 174 MET A O 1
ATOM 1336 N N . THR A 1 175 ? -10.532 7.097 21.086 1.00 93.31 175 THR A N 1
ATOM 1337 C CA . THR A 1 175 ? -10.921 8.042 22.126 1.00 93.31 175 THR A CA 1
ATOM 1338 C C . THR A 1 175 ? -11.550 9.268 21.486 1.00 93.31 175 THR A C 1
ATOM 1340 O O . THR A 1 175 ? -11.099 9.722 20.433 1.00 93.31 175 THR A O 1
ATOM 1343 N N . VAL A 1 176 ? -12.582 9.810 22.126 1.00 91.31 176 VAL A N 1
ATOM 1344 C CA . VAL A 1 176 ? -13.238 11.068 21.752 1.00 91.31 176 VAL A CA 1
ATOM 1345 C C . VAL A 1 176 ? -13.322 11.920 23.007 1.00 91.31 176 VAL A C 1
ATOM 1347 O O . VAL A 1 176 ? -13.833 11.464 24.024 1.00 91.31 176 VAL A O 1
ATOM 1350 N N . ASP A 1 177 ? -12.754 13.122 22.962 1.00 92.12 177 ASP A N 1
ATOM 1351 C CA . ASP A 1 177 ? -12.622 14.018 24.119 1.00 92.12 177 ASP A CA 1
ATOM 1352 C C . ASP A 1 177 ? -11.997 13.330 25.352 1.00 92.12 177 ASP A C 1
ATOM 1354 O O . ASP A 1 177 ? -12.417 13.485 26.495 1.00 92.12 177 ASP A O 1
ATOM 1358 N N . GLY A 1 178 ? -11.008 12.466 25.102 1.00 92.12 178 GLY A N 1
ATOM 1359 C CA . GLY A 1 178 ? -10.344 11.672 26.139 1.00 92.12 178 GLY A CA 1
ATOM 1360 C C . GLY A 1 178 ? -11.148 10.475 26.662 1.00 92.12 178 GLY A C 1
ATOM 1361 O O . GLY A 1 178 ? -10.586 9.660 27.392 1.00 92.12 178 GLY A O 1
ATOM 1362 N N . VAL A 1 179 ? -12.411 10.309 26.262 1.00 93.94 179 VAL A N 1
ATOM 1363 C CA . VAL A 1 179 ? -13.254 9.171 26.646 1.00 93.94 179 VAL A CA 1
ATOM 1364 C C . VAL A 1 179 ? -13.027 8.005 25.675 1.00 93.94 179 VAL A C 1
ATOM 1366 O O . VAL A 1 179 ? -13.196 8.187 24.467 1.00 93.94 179 VAL A O 1
ATOM 1369 N N . PRO A 1 180 ? -12.639 6.807 26.154 1.00 93.62 180 PRO A N 1
ATOM 1370 C CA . PRO A 1 180 ? -12.533 5.620 25.310 1.00 93.62 180 PRO A CA 1
ATOM 1371 C C . PRO A 1 180 ? -13.886 5.218 24.722 1.00 93.62 180 PRO A C 1
ATOM 1373 O O . PRO A 1 180 ? -14.871 5.097 25.448 1.00 93.62 180 PRO A O 1
ATOM 1376 N N . ILE A 1 181 ? -13.909 4.972 23.415 1.00 91.94 181 ILE A N 1
ATOM 1377 C CA . ILE A 1 181 ? -15.085 4.501 22.686 1.00 91.94 181 ILE A CA 1
ATOM 1378 C C . ILE A 1 181 ? -14.892 3.010 22.376 1.00 91.94 181 ILE A C 1
ATOM 1380 O O . ILE A 1 181 ? -13.940 2.652 21.674 1.00 91.94 181 ILE A O 1
ATOM 1384 N N . PRO A 1 182 ? -15.752 2.115 22.891 1.00 91.94 182 PRO A N 1
ATOM 1385 C CA . PRO A 1 182 ? -15.588 0.682 22.698 1.00 91.94 182 PRO A CA 1
ATOM 1386 C C . PRO A 1 182 ? -16.070 0.273 21.298 1.00 91.94 182 PRO A C 1
ATOM 1388 O O . PRO A 1 182 ? -17.256 0.071 21.063 1.00 91.94 182 PRO A O 1
ATOM 1391 N N . LEU A 1 183 ? -15.134 0.137 20.358 1.00 92.75 183 LEU A N 1
ATOM 1392 C CA . LEU A 1 183 ? -15.436 -0.233 18.968 1.00 92.75 183 LEU A CA 1
ATOM 1393 C C . LEU A 1 183 ? -15.618 -1.740 18.738 1.00 92.75 183 LEU A C 1
ATOM 1395 O O . LEU A 1 183 ? -16.066 -2.129 17.664 1.00 92.75 183 LEU A O 1
ATOM 1399 N N . GLY A 1 184 ? -15.250 -2.579 19.707 1.00 89.44 184 GLY A N 1
ATOM 1400 C CA . GLY A 1 184 ? -15.185 -4.027 19.513 1.00 89.44 184 GLY A CA 1
ATOM 1401 C C . GLY A 1 184 ? -14.050 -4.456 18.572 1.00 89.44 184 GLY A C 1
ATOM 1402 O O . GLY A 1 184 ? -13.296 -3.639 18.044 1.00 89.44 184 GLY A O 1
ATOM 1403 N N . GLU A 1 185 ? -13.903 -5.765 18.377 1.00 88.50 185 GLU A N 1
ATOM 1404 C CA . GLU A 1 185 ? -12.815 -6.337 17.565 1.00 88.50 185 GLU A CA 1
ATOM 1405 C C . GLU A 1 185 ? -13.094 -6.278 16.056 1.00 88.50 185 GLU A C 1
ATOM 1407 O O . GLU A 1 185 ? -12.170 -6.340 15.249 1.00 88.50 185 GLU A O 1
ATOM 1412 N N . ASN A 1 186 ? -14.361 -6.103 15.671 1.00 90.00 186 ASN A N 1
ATOM 1413 C CA . ASN A 1 186 ? -14.829 -6.255 14.294 1.00 90.00 186 ASN A CA 1
ATOM 1414 C C . ASN A 1 186 ? -15.051 -4.928 13.551 1.00 90.00 186 ASN A C 1
ATOM 1416 O O . ASN A 1 186 ? -15.605 -4.956 12.457 1.00 90.00 186 ASN A O 1
ATOM 1420 N N . CYS A 1 187 ? -14.626 -3.787 14.105 1.00 95.19 187 CYS A N 1
ATOM 1421 C CA . CYS A 1 187 ? -14.805 -2.476 13.473 1.00 95.19 187 CYS A CA 1
ATOM 1422 C C . CYS A 1 187 ? -13.884 -2.304 12.255 1.00 95.19 187 CYS A C 1
ATOM 1424 O O . CYS A 1 187 ? -12.732 -1.875 12.384 1.00 95.19 187 CYS A O 1
ATOM 1426 N N . ARG A 1 188 ? -14.381 -2.652 11.065 1.00 95.12 188 ARG A N 1
ATOM 1427 C CA . ARG A 1 188 ? -13.617 -2.697 9.805 1.00 95.12 188 ARG A CA 1
ATOM 1428 C C . ARG A 1 188 ? -14.405 -2.143 8.628 1.00 95.12 188 ARG A C 1
ATOM 1430 O O . ARG A 1 188 ? -15.618 -1.984 8.729 1.00 95.12 188 ARG A O 1
ATOM 1437 N N . THR A 1 189 ? -13.736 -1.875 7.514 1.00 94.50 189 THR A N 1
ATOM 1438 C CA . THR A 1 189 ? -14.414 -1.502 6.269 1.00 94.50 189 THR A CA 1
ATOM 1439 C C . THR A 1 189 ? -15.332 -2.632 5.796 1.00 94.50 189 THR A C 1
ATOM 1441 O O . THR A 1 189 ? -15.002 -3.812 5.916 1.00 94.50 189 THR A O 1
ATOM 1444 N N . ALA A 1 190 ? -16.512 -2.272 5.291 1.00 94.12 190 ALA A N 1
ATOM 1445 C CA . ALA A 1 190 ? -17.508 -3.214 4.779 1.00 94.12 190 ALA A CA 1
ATOM 1446 C C . ALA A 1 190 ? -17.016 -3.958 3.532 1.00 94.12 190 ALA A C 1
ATOM 1448 O O . ALA A 1 190 ? -17.345 -5.123 3.326 1.00 94.12 190 ALA A O 1
ATOM 1449 N N . GLU A 1 191 ? -16.212 -3.262 2.733 1.00 93.94 191 GLU A N 1
ATOM 1450 C CA . GLU A 1 191 ? -15.583 -3.737 1.509 1.00 93.94 191 GLU A CA 1
ATOM 1451 C C . GLU A 1 191 ? -14.087 -3.409 1.562 1.00 93.94 191 GLU A C 1
ATOM 1453 O O . GLU A 1 191 ? -13.625 -2.656 2.434 1.00 93.94 191 GLU A O 1
ATOM 1458 N N . ASN A 1 192 ? -13.319 -3.988 0.643 1.00 94.25 192 ASN A N 1
ATOM 1459 C CA . ASN A 1 192 ? -11.919 -3.629 0.501 1.00 94.25 192 ASN A CA 1
ATOM 1460 C C . ASN A 1 192 ? -11.796 -2.205 -0.071 1.00 94.25 192 ASN A C 1
ATOM 1462 O O . ASN A 1 192 ? -12.587 -1.765 -0.900 1.00 94.25 192 ASN A O 1
ATOM 1466 N N . ILE A 1 193 ? -10.796 -1.477 0.408 1.00 91.50 193 ILE A N 1
ATOM 1467 C CA . ILE A 1 193 ? -10.352 -0.190 -0.113 1.00 91.50 193 ILE A CA 1
ATOM 1468 C C . ILE A 1 193 ? -9.608 -0.455 -1.414 1.00 91.50 193 ILE A C 1
ATOM 1470 O O . ILE A 1 193 ? -8.547 -1.082 -1.402 1.00 91.50 193 ILE A O 1
ATOM 1474 N N . GLU A 1 194 ? -10.135 0.067 -2.512 1.00 91.56 194 GLU A N 1
ATOM 1475 C CA . GLU A 1 194 ? -9.433 0.076 -3.787 1.00 91.56 194 GLU A CA 1
ATOM 1476 C C . GLU A 1 194 ? -8.273 1.081 -3.736 1.00 91.56 194 GLU A C 1
ATOM 1478 O O . GLU A 1 194 ? -8.433 2.255 -3.379 1.00 91.56 194 GLU A O 1
ATOM 1483 N N . VAL A 1 195 ? -7.082 0.604 -4.084 1.00 89.69 195 VAL A N 1
ATOM 1484 C CA . VAL A 1 195 ? -5.873 1.409 -4.222 1.00 89.69 195 VAL A CA 1
ATOM 1485 C C . VAL A 1 195 ? -5.620 1.608 -5.704 1.00 89.69 195 VAL A C 1
ATOM 1487 O O . VAL A 1 195 ? -5.356 0.642 -6.410 1.00 89.69 195 VAL A O 1
ATOM 1490 N N . VAL A 1 196 ? -5.653 2.862 -6.152 1.00 91.75 196 VAL A N 1
ATOM 1491 C CA . VAL A 1 196 ? -5.205 3.270 -7.487 1.00 91.75 196 VAL A CA 1
ATOM 1492 C C . VAL A 1 196 ? -4.281 4.467 -7.321 1.00 91.75 196 VAL A C 1
ATOM 1494 O O . VAL A 1 196 ? -4.702 5.514 -6.822 1.00 91.75 196 VAL A O 1
ATOM 1497 N N . LEU A 1 197 ? -3.011 4.302 -7.681 1.00 91.44 197 LEU A N 1
ATOM 1498 C CA . LEU A 1 197 ? -1.999 5.356 -7.614 1.00 91.44 197 LEU A CA 1
ATOM 1499 C C . LEU A 1 197 ? -1.312 5.486 -8.966 1.00 91.44 197 LEU A C 1
ATOM 1501 O O . LEU A 1 197 ? -0.813 4.498 -9.495 1.00 91.44 197 LEU A O 1
ATOM 1505 N N . ASP A 1 198 ? -1.214 6.708 -9.471 1.00 94.12 198 ASP A N 1
ATOM 1506 C CA . ASP A 1 198 ? -0.585 7.006 -10.749 1.00 94.12 198 ASP A CA 1
ATOM 1507 C C . ASP A 1 198 ? 0.788 7.646 -10.547 1.00 94.12 198 ASP A C 1
ATOM 1509 O O . ASP A 1 198 ? 0.985 8.559 -9.735 1.00 94.12 198 ASP A O 1
ATOM 1513 N N . GLY A 1 199 ? 1.753 7.153 -11.309 1.00 92.50 199 GLY A N 1
ATOM 1514 C CA . GLY A 1 199 ? 3.125 7.615 -11.370 1.00 92.50 199 GLY A CA 1
ATOM 1515 C C . GLY A 1 199 ? 3.452 8.113 -12.769 1.00 92.50 199 GLY A C 1
ATOM 1516 O O . GLY A 1 199 ? 3.219 7.408 -13.745 1.00 92.50 199 GLY A O 1
ATOM 1517 N N . ARG A 1 200 ? 4.008 9.321 -12.877 1.00 93.06 200 ARG A N 1
ATOM 1518 C CA . ARG A 1 200 ? 4.386 9.874 -14.184 1.00 93.06 200 ARG A CA 1
ATOM 1519 C C . ARG A 1 200 ? 5.690 9.268 -14.683 1.00 93.06 200 ARG A C 1
ATOM 1521 O O . ARG A 1 200 ? 6.682 9.303 -13.955 1.00 93.06 200 ARG A O 1
ATOM 1528 N N . GLY A 1 201 ? 5.697 8.799 -15.920 1.00 90.38 201 GLY A N 1
ATOM 1529 C CA . GLY A 1 201 ? 6.889 8.372 -16.635 1.00 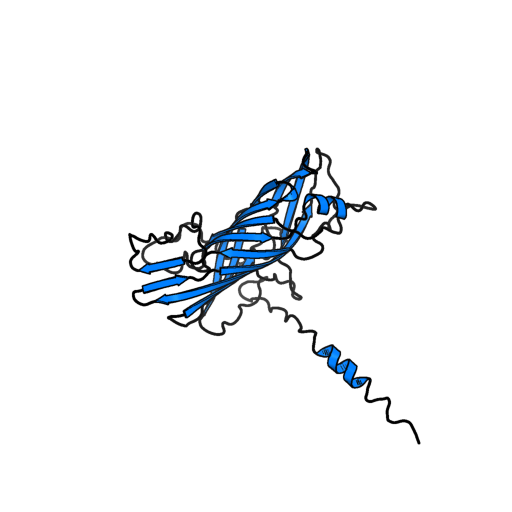90.38 201 GLY A CA 1
ATOM 1530 C C . GLY A 1 201 ? 7.770 9.552 -17.053 1.00 90.38 201 GLY A C 1
ATOM 1531 O O . GLY A 1 201 ? 7.430 10.723 -16.861 1.00 90.38 201 GLY A O 1
ATOM 1532 N N . TYR A 1 202 ? 8.936 9.250 -17.615 1.00 87.88 202 TYR A N 1
ATOM 1533 C CA . TYR A 1 202 ? 9.896 10.249 -18.082 1.00 87.88 202 TYR A CA 1
ATOM 1534 C C . TYR A 1 202 ? 10.807 9.676 -19.167 1.00 87.88 202 TYR A C 1
ATOM 1536 O O . TYR A 1 202 ? 10.890 8.464 -19.358 1.00 87.88 202 TYR A O 1
ATOM 1544 N N . THR A 1 203 ? 11.523 10.557 -19.859 1.00 86.38 203 THR A N 1
ATOM 1545 C CA . THR A 1 203 ? 12.567 10.173 -20.811 1.00 86.38 203 THR A CA 1
ATOM 1546 C C . THR A 1 203 ? 13.938 10.458 -20.209 1.00 86.38 203 THR A C 1
ATOM 1548 O O . THR A 1 203 ? 14.145 11.527 -19.636 1.00 86.38 203 THR A O 1
ATOM 1551 N N . SER A 1 204 ? 14.856 9.505 -20.344 1.00 79.44 204 SER A N 1
ATOM 1552 C CA . SER A 1 204 ? 16.262 9.589 -19.945 1.00 79.44 204 SER A CA 1
ATOM 1553 C C . SER A 1 204 ? 17.172 9.308 -21.135 1.00 79.44 204 SER A C 1
ATOM 1555 O O . SER A 1 204 ? 16.800 8.552 -22.024 1.00 79.44 204 SER A O 1
ATOM 1557 N N . GLU A 1 205 ? 18.337 9.943 -21.192 1.00 78.69 205 GLU A N 1
ATOM 1558 C CA . GLU A 1 205 ? 19.323 9.854 -22.265 1.00 78.69 205 GLU A CA 1
ATOM 1559 C C . GLU A 1 205 ? 20.688 9.435 -21.688 1.00 78.69 205 GLU A C 1
ATOM 1561 O O . GLU A 1 205 ? 21.134 9.917 -20.652 1.00 78.69 205 GLU A O 1
ATOM 1566 N N . MET A 1 206 ? 21.416 8.542 -22.360 1.00 71.44 206 MET A N 1
ATOM 1567 C CA . MET A 1 206 ? 22.790 8.211 -21.964 1.00 71.44 206 MET A CA 1
ATOM 1568 C C . MET A 1 206 ? 23.798 8.628 -23.045 1.00 71.44 206 MET A C 1
ATOM 1570 O O . MET A 1 206 ? 23.774 8.066 -24.142 1.00 71.44 206 MET A O 1
ATOM 1574 N N . PRO A 1 207 ? 24.744 9.551 -22.750 1.00 71.25 207 PRO A N 1
ATOM 1575 C CA . PRO A 1 207 ? 24.984 10.232 -21.468 1.00 71.25 207 PRO A CA 1
ATOM 1576 C C . PRO A 1 207 ? 23.916 11.294 -21.127 1.00 71.25 207 PRO A C 1
ATOM 1578 O O . PRO A 1 207 ? 23.295 11.814 -22.055 1.00 71.25 207 PRO A O 1
ATOM 1581 N N . PRO A 1 208 ? 23.762 11.671 -19.838 1.00 66.69 208 PRO A N 1
ATOM 1582 C CA . PRO A 1 208 ? 22.731 12.612 -19.408 1.00 66.69 208 PRO A CA 1
ATOM 1583 C C . PRO A 1 208 ? 22.792 13.929 -20.170 1.00 66.69 208 PRO A C 1
ATOM 1585 O O . PRO A 1 208 ? 23.861 14.538 -20.308 1.00 66.69 208 PRO A O 1
ATOM 1588 N N . ASN A 1 209 ? 21.637 14.390 -20.638 1.00 65.31 209 ASN A N 1
ATOM 1589 C CA . ASN A 1 209 ? 21.536 15.633 -21.383 1.00 65.31 209 ASN A CA 1
ATOM 1590 C C . ASN A 1 209 ? 21.561 16.840 -20.426 1.00 65.31 209 ASN A C 1
ATOM 1592 O O . ASN A 1 209 ? 20.627 17.029 -19.649 1.00 65.31 209 ASN A O 1
ATOM 1596 N N . PRO A 1 210 ? 22.573 17.726 -20.485 1.00 61.97 210 PRO A N 1
ATOM 1597 C CA . PRO A 1 210 ? 22.661 18.867 -19.572 1.00 61.97 210 PRO A CA 1
ATOM 1598 C C . PRO A 1 210 ? 21.561 19.924 -19.792 1.00 61.97 210 PRO A C 1
ATOM 1600 O O . PRO A 1 210 ? 21.408 20.819 -18.963 1.00 61.97 210 PRO A O 1
ATOM 1603 N N . ILE A 1 211 ? 20.809 19.850 -20.898 1.00 57.59 211 ILE A N 1
ATOM 1604 C CA . ILE A 1 211 ? 19.687 20.749 -21.220 1.00 57.59 211 ILE A CA 1
ATOM 1605 C C . ILE A 1 211 ? 18.356 20.180 -20.700 1.00 57.59 211 ILE A C 1
ATOM 1607 O O . ILE A 1 211 ? 17.474 20.941 -20.301 1.00 57.59 211 ILE A O 1
ATOM 1611 N N . HIS A 1 212 ? 18.227 18.853 -20.669 1.00 58.03 212 HIS A N 1
ATOM 1612 C CA . HIS A 1 212 ? 17.088 18.134 -20.107 1.00 58.03 212 HIS A CA 1
ATOM 1613 C C . HIS A 1 212 ? 17.576 17.317 -18.913 1.00 58.03 212 HIS A C 1
ATOM 1615 O O . HIS A 1 212 ? 17.856 16.133 -19.085 1.00 58.03 212 HIS A O 1
ATOM 1621 N N . PRO A 1 213 ? 17.724 17.934 -17.723 1.00 55.31 213 PRO A N 1
ATOM 1622 C CA . PRO A 1 213 ? 18.169 17.194 -16.558 1.00 55.31 213 PRO A CA 1
ATOM 1623 C C . PRO A 1 213 ? 17.162 16.079 -16.299 1.00 55.31 213 PRO A C 1
ATOM 1625 O O . PRO A 1 213 ? 15.992 16.325 -15.995 1.00 55.31 213 PRO A O 1
ATOM 1628 N N . GLU A 1 214 ? 17.624 14.850 -16.477 1.00 61.12 214 GLU A N 1
ATOM 1629 C CA . GLU A 1 214 ? 16.906 13.668 -16.037 1.00 61.12 214 GLU A CA 1
ATOM 1630 C C . GLU A 1 214 ? 16.576 13.792 -14.555 1.00 61.12 214 GLU A C 1
ATOM 1632 O O . GLU A 1 214 ? 17.319 14.454 -13.818 1.00 61.12 214 GLU A O 1
ATOM 1637 N N . PRO A 1 215 ? 15.496 13.152 -14.073 1.00 60.16 215 PRO A N 1
ATOM 1638 C CA . PRO A 1 215 ? 15.415 12.900 -12.648 1.00 60.16 215 PRO A CA 1
ATOM 1639 C C . PRO A 1 215 ? 16.693 12.160 -12.256 1.00 60.16 215 PRO A C 1
ATOM 1641 O O . PRO A 1 215 ? 16.970 11.076 -12.767 1.00 60.16 215 PRO A O 1
ATOM 1644 N N . GLU A 1 216 ? 17.500 12.790 -11.404 1.00 56.00 216 GLU A N 1
ATOM 1645 C CA . GLU A 1 216 ? 18.754 12.218 -10.933 1.00 56.00 216 GLU A CA 1
ATOM 1646 C C . GLU A 1 216 ? 18.476 10.796 -10.424 1.00 56.00 216 GLU A C 1
ATOM 1648 O O . GLU A 1 216 ? 17.585 10.584 -9.590 1.00 56.00 216 GLU A O 1
ATOM 1653 N N . LEU A 1 217 ? 19.212 9.808 -10.940 1.00 51.84 217 LEU A N 1
ATOM 1654 C CA . LEU A 1 217 ? 19.162 8.444 -10.418 1.00 51.84 217 LEU A CA 1
ATOM 1655 C C . LEU A 1 217 ? 19.376 8.508 -8.895 1.00 51.84 217 LEU A C 1
ATOM 1657 O O . LEU A 1 217 ? 20.209 9.273 -8.416 1.00 51.84 217 LEU A O 1
ATOM 1661 N N . ASN A 1 218 ? 18.592 7.742 -8.133 1.00 52.50 218 ASN A N 1
ATOM 1662 C CA . ASN A 1 218 ? 18.541 7.754 -6.659 1.00 52.50 218 ASN A CA 1
ATOM 1663 C C . ASN A 1 218 ? 17.817 8.941 -5.992 1.00 52.50 218 ASN A C 1
ATOM 1665 O O . ASN A 1 218 ? 17.749 8.992 -4.765 1.00 52.50 218 ASN A O 1
ATOM 1669 N N . THR A 1 219 ? 17.154 9.831 -6.738 1.00 60.03 219 THR A N 1
ATOM 1670 C CA . THR A 1 219 ? 16.297 10.883 -6.146 1.00 60.03 219 THR A CA 1
ATOM 1671 C C . THR A 1 219 ? 14.837 10.473 -5.961 1.00 60.03 219 THR A C 1
ATOM 1673 O O . THR A 1 219 ? 13.945 11.314 -5.926 1.00 60.03 219 THR A O 1
ATOM 1676 N N . TRP A 1 220 ? 14.535 9.186 -5.782 1.00 60.62 220 TRP A N 1
ATOM 1677 C CA . TRP A 1 220 ? 13.155 8.698 -5.606 1.00 60.62 220 TRP A CA 1
ATOM 1678 C C . TRP A 1 220 ? 12.389 9.405 -4.462 1.00 60.62 220 TRP A C 1
ATOM 1680 O O . TRP A 1 220 ? 11.169 9.597 -4.521 1.00 60.62 220 TRP A O 1
ATOM 1690 N N . HIS A 1 221 ? 13.107 9.886 -3.446 1.00 61.12 221 HIS A N 1
ATOM 1691 C CA . HIS A 1 221 ? 12.562 10.694 -2.354 1.00 61.12 221 HIS A CA 1
ATOM 1692 C C . HIS A 1 221 ? 12.053 12.083 -2.771 1.00 61.12 221 HIS A C 1
ATOM 1694 O O . HIS A 1 221 ? 11.191 12.637 -2.089 1.00 61.12 221 HIS A O 1
ATOM 1700 N N . THR A 1 222 ? 12.561 12.656 -3.860 1.00 69.44 222 THR A N 1
ATOM 1701 C CA . THR A 1 222 ? 12.251 14.026 -4.309 1.00 69.44 222 THR A CA 1
ATOM 1702 C C . THR A 1 222 ? 11.707 14.086 -5.735 1.00 69.44 222 THR A C 1
ATOM 1704 O O . THR A 1 222 ? 11.067 15.074 -6.086 1.00 69.44 222 THR A O 1
ATOM 1707 N N . SER A 1 223 ? 11.864 13.020 -6.523 1.00 76.75 223 SER A N 1
ATOM 1708 C CA . SER A 1 223 ? 11.404 12.926 -7.907 1.00 76.75 223 SER A CA 1
ATOM 1709 C C . SER A 1 223 ? 9.896 13.155 -8.022 1.00 76.75 223 SER A C 1
ATOM 1711 O O . SER A 1 223 ? 9.115 12.708 -7.182 1.00 76.75 223 SER A O 1
ATOM 1713 N N . GLU A 1 224 ? 9.480 13.858 -9.070 1.00 84.00 224 GLU A N 1
ATOM 1714 C CA . GLU A 1 224 ? 8.072 14.070 -9.435 1.00 84.00 224 GLU A CA 1
ATOM 1715 C C . GLU A 1 224 ? 7.572 13.056 -10.481 1.00 84.00 224 GLU A C 1
ATOM 1717 O O . GLU A 1 224 ? 6.462 13.197 -11.010 1.00 84.00 224 GLU A O 1
ATOM 1722 N N . PHE A 1 225 ? 8.409 12.062 -10.774 1.00 87.69 225 PHE A N 1
ATOM 1723 C CA . PHE A 1 225 ? 8.162 10.928 -11.654 1.00 87.69 225 PHE A CA 1
ATOM 1724 C C . PHE A 1 225 ? 8.163 9.636 -10.841 1.00 87.69 225 PHE A C 1
ATOM 1726 O O . PHE A 1 225 ? 8.629 9.623 -9.699 1.00 87.69 225 PHE A O 1
ATOM 1733 N N . TYR A 1 226 ? 7.670 8.556 -11.432 1.00 87.81 226 TYR A N 1
ATOM 1734 C CA . TYR A 1 226 ? 7.778 7.212 -10.891 1.00 87.81 226 TYR A CA 1
ATOM 1735 C C . TYR A 1 226 ? 7.926 6.192 -12.014 1.00 87.81 226 TYR A C 1
ATOM 1737 O O . TYR A 1 226 ? 7.256 6.271 -13.038 1.00 87.81 226 TYR A O 1
ATOM 1745 N N . THR A 1 227 ? 8.789 5.209 -11.780 1.00 85.31 227 THR A N 1
ATOM 1746 C 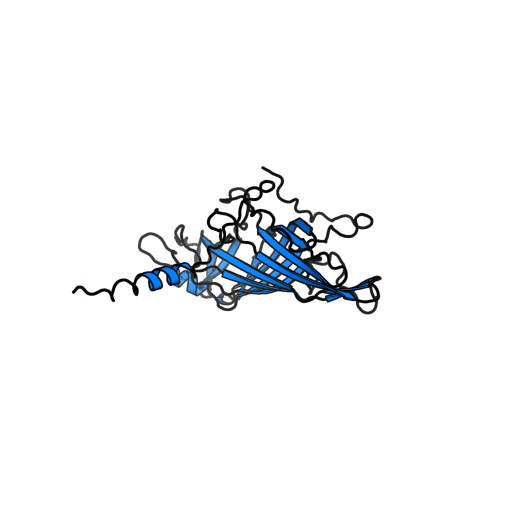CA . THR A 1 227 ? 8.890 3.990 -12.587 1.00 85.31 227 THR A CA 1
ATOM 1747 C C . THR A 1 227 ? 9.106 2.810 -11.656 1.00 85.31 227 THR A C 1
ATOM 1749 O O . THR A 1 227 ? 9.672 2.970 -10.574 1.00 85.31 227 THR A O 1
ATOM 1752 N N . SER A 1 228 ? 8.735 1.609 -12.089 1.00 80.81 228 SER A N 1
ATOM 1753 C CA . SER A 1 228 ? 9.036 0.381 -11.348 1.00 80.81 228 SER A CA 1
ATOM 1754 C C . SER A 1 228 ? 10.544 0.221 -11.079 1.00 80.81 228 SER A C 1
ATOM 1756 O O . SER A 1 228 ? 10.924 -0.212 -9.996 1.00 80.81 228 SER A O 1
ATOM 1758 N N . ILE A 1 229 ? 11.395 0.656 -12.020 1.00 75.25 229 ILE A N 1
ATOM 1759 C CA . ILE A 1 229 ? 12.870 0.619 -11.947 1.00 75.25 229 ILE A CA 1
ATOM 1760 C C . ILE A 1 229 ? 13.428 1.557 -10.887 1.00 75.25 229 ILE A C 1
ATOM 1762 O O . ILE A 1 229 ? 14.186 1.124 -10.024 1.00 75.25 229 ILE A O 1
ATOM 1766 N N . ASN A 1 230 ? 13.100 2.845 -10.976 1.00 76.12 230 ASN A N 1
ATOM 1767 C CA . ASN A 1 230 ? 13.774 3.895 -10.207 1.00 76.12 230 ASN A CA 1
ATOM 1768 C C . ASN A 1 230 ? 12.960 4.367 -9.001 1.00 76.12 230 ASN A C 1
ATOM 1770 O O . ASN A 1 230 ? 13.474 5.087 -8.146 1.00 76.12 230 ASN A O 1
ATOM 1774 N N . GLY A 1 231 ? 11.704 3.935 -8.896 1.00 81.25 231 GLY A N 1
ATOM 1775 C CA . GLY A 1 231 ? 10.780 4.413 -7.883 1.00 81.25 231 GLY A CA 1
ATOM 1776 C C . GLY A 1 231 ? 10.424 5.875 -8.118 1.00 81.25 231 GLY A C 1
ATOM 1777 O O . GLY A 1 231 ? 10.587 6.402 -9.219 1.00 81.25 231 GLY A O 1
ATOM 1778 N N . GLY A 1 232 ? 9.932 6.534 -7.076 1.00 84.56 232 GLY A N 1
ATOM 1779 C CA . GLY A 1 232 ? 9.564 7.942 -7.100 1.00 84.56 232 GLY A CA 1
ATOM 1780 C C . GLY A 1 232 ? 8.181 8.219 -6.524 1.00 84.56 232 GLY A C 1
ATOM 1781 O O . GLY A 1 232 ? 7.719 7.506 -5.630 1.00 84.56 232 GLY A O 1
ATOM 1782 N N . LYS A 1 233 ? 7.547 9.294 -7.000 1.00 88.50 233 LYS A N 1
ATOM 1783 C CA . LYS A 1 233 ? 6.263 9.799 -6.497 1.00 88.50 233 LYS A CA 1
ATOM 1784 C C . LYS A 1 233 ? 5.090 9.216 -7.265 1.00 88.50 233 LYS A C 1
ATOM 1786 O O . LYS A 1 233 ? 5.036 9.312 -8.487 1.00 88.50 233 LYS A O 1
ATOM 1791 N N . MET A 1 234 ? 4.099 8.755 -6.521 1.00 90.31 234 MET A N 1
ATOM 1792 C CA . MET A 1 234 ? 2.791 8.400 -7.047 1.00 90.31 234 MET A CA 1
ATOM 1793 C C . MET A 1 234 ? 1.703 9.164 -6.313 1.00 90.31 234 MET A C 1
ATOM 1795 O O . MET A 1 234 ? 1.837 9.499 -5.130 1.00 90.31 234 MET A O 1
ATOM 1799 N N . VAL A 1 235 ? 0.631 9.463 -7.032 1.00 91.69 235 VAL A N 1
ATOM 1800 C CA . VAL A 1 235 ? -0.512 10.213 -6.526 1.00 91.69 235 VAL A CA 1
ATOM 1801 C C . VAL A 1 235 ? -1.774 9.484 -6.934 1.00 91.69 235 VAL A C 1
ATOM 1803 O O . VAL A 1 235 ? -1.896 9.045 -8.068 1.00 91.69 235 VAL A O 1
ATOM 1806 N N . GLY A 1 236 ? -2.732 9.386 -6.030 1.00 88.31 236 GLY A N 1
ATOM 1807 C CA . GLY A 1 236 ? -4.038 8.846 -6.364 1.00 88.31 236 GLY A CA 1
ATOM 1808 C C . GLY A 1 236 ? -5.118 9.364 -5.440 1.00 88.31 236 GLY A C 1
ATOM 1809 O O . GLY A 1 236 ? -4.848 10.063 -4.459 1.00 88.31 236 GLY A O 1
ATOM 1810 N N . ASN A 1 237 ? -6.349 8.999 -5.769 1.00 81.56 237 ASN A N 1
ATOM 1811 C CA . ASN A 1 237 ? -7.497 9.192 -4.903 1.00 81.56 237 ASN A CA 1
ATOM 1812 C C . ASN A 1 237 ? -7.971 7.813 -4.461 1.00 81.56 237 ASN A C 1
ATOM 1814 O O . ASN A 1 237 ? -8.278 6.966 -5.292 1.00 81.56 237 ASN A O 1
ATOM 1818 N N . SER A 1 238 ? -8.036 7.596 -3.156 1.00 75.25 238 SER A N 1
ATOM 1819 C CA . SER A 1 238 ? -8.665 6.412 -2.578 1.00 75.25 238 SER A CA 1
ATOM 1820 C C . SER A 1 238 ? -10.057 6.787 -2.095 1.00 75.25 238 SER A C 1
ATOM 1822 O O . SER A 1 238 ? -10.209 7.801 -1.407 1.00 75.25 238 SER A O 1
ATOM 1824 N N . SER A 1 239 ? -11.055 5.964 -2.394 1.00 80.44 239 SER A N 1
ATOM 1825 C CA . SER A 1 239 ? -12.323 6.029 -1.674 1.00 80.44 239 SER A CA 1
ATOM 1826 C C . SER A 1 239 ? -12.194 5.199 -0.396 1.00 80.44 239 SER A C 1
ATOM 1828 O O . SER A 1 239 ? -11.605 4.122 -0.403 1.00 80.44 239 SER A O 1
ATOM 1830 N N . MET A 1 240 ? -12.676 5.720 0.730 1.00 82.88 240 MET A N 1
ATOM 1831 C CA . MET A 1 240 ? -12.729 4.959 1.979 1.00 82.88 240 MET A CA 1
ATOM 1832 C C . MET A 1 240 ? -14.150 4.411 2.151 1.00 82.88 240 MET A C 1
ATOM 1834 O O . MET A 1 240 ? -15.069 5.222 2.330 1.00 82.88 240 MET A O 1
ATOM 1838 N N . PRO A 1 241 ? -14.356 3.079 2.113 1.00 89.00 241 PRO A N 1
ATOM 1839 C CA . PRO A 1 241 ? -15.667 2.476 2.310 1.00 89.00 241 PRO A CA 1
ATOM 1840 C C . PRO A 1 241 ? -16.260 2.793 3.687 1.00 89.00 241 PRO A C 1
ATOM 1842 O O . PRO A 1 241 ? -15.592 3.307 4.591 1.00 89.00 241 PRO A O 1
ATOM 1845 N N . GLN A 1 242 ? -17.541 2.470 3.855 1.00 91.50 242 GLN A N 1
ATOM 1846 C CA . GLN A 1 242 ? -18.192 2.514 5.165 1.00 91.50 242 GLN A CA 1
ATOM 1847 C C . GLN A 1 242 ? -17.553 1.490 6.109 1.00 91.50 242 GLN A C 1
ATOM 1849 O O . GLN A 1 242 ? -17.114 0.425 5.677 1.00 91.50 242 GLN A O 1
ATOM 1854 N N . PHE A 1 243 ? -17.543 1.798 7.400 1.00 93.19 243 PHE A N 1
ATOM 1855 C CA . PHE A 1 243 ? -17.192 0.867 8.462 1.00 93.19 243 PHE A CA 1
ATOM 1856 C C . PHE A 1 243 ? -18.429 0.116 8.955 1.00 93.19 243 PHE A C 1
ATOM 1858 O O . PHE A 1 243 ? -19.524 0.671 9.024 1.00 93.19 243 PHE A O 1
ATOM 1865 N N . VAL A 1 244 ? -18.236 -1.146 9.326 1.00 95.00 244 VAL A N 1
ATOM 1866 C CA . VAL A 1 244 ? -19.248 -2.046 9.891 1.00 95.00 244 VAL A CA 1
ATOM 1867 C C . VAL A 1 244 ? -18.678 -2.783 11.095 1.00 95.00 244 VAL A C 1
ATOM 1869 O O . VAL A 1 244 ? -17.462 -2.898 11.251 1.00 95.00 244 VAL A O 1
ATOM 1872 N N . GLY A 1 245 ? -19.565 -3.303 11.946 1.00 94.00 245 GLY A N 1
ATOM 1873 C CA . GLY A 1 245 ? -19.170 -4.084 13.119 1.00 94.00 245 GLY A CA 1
ATOM 1874 C C . GLY A 1 245 ? -18.510 -3.246 14.215 1.00 94.00 245 GLY A C 1
ATOM 1875 O O . GLY A 1 245 ? -17.793 -3.800 15.046 1.00 94.00 245 GLY A O 1
ATOM 1876 N N . CYS A 1 246 ? -18.729 -1.928 14.202 1.00 94.31 246 CYS A N 1
ATOM 1877 C CA . CYS A 1 246 ? -18.207 -1.016 15.209 1.00 94.31 246 CYS A CA 1
ATOM 1878 C C . CYS A 1 246 ? -19.190 -0.887 16.372 1.00 94.31 246 CYS A C 1
ATOM 1880 O O . CYS A 1 246 ? -20.350 -0.547 16.164 1.00 94.31 246 CYS A O 1
ATOM 1882 N N . GLY A 1 247 ? -18.708 -1.090 17.591 1.00 91.12 247 GLY A N 1
ATOM 1883 C CA . GLY A 1 247 ? -19.477 -0.963 18.826 1.00 91.12 247 GLY A CA 1
ATOM 1884 C C . GLY A 1 247 ? -19.234 -2.128 19.781 1.00 91.12 247 GLY A C 1
ATOM 1885 O O . GLY A 1 247 ? -18.540 -3.095 19.459 1.00 91.12 247 GLY A O 1
ATOM 1886 N N . ALA A 1 248 ? -19.810 -2.041 20.977 1.00 84.38 248 ALA A N 1
ATOM 1887 C CA . ALA A 1 248 ? -19.751 -3.105 21.969 1.00 84.38 248 ALA A CA 1
ATOM 1888 C C . ALA A 1 248 ? -21.132 -3.372 22.574 1.00 84.38 248 ALA A C 1
ATOM 1890 O O . ALA A 1 248 ? -21.899 -2.460 22.881 1.00 84.38 248 ALA A O 1
ATOM 1891 N N . GLY A 1 249 ? -21.445 -4.653 22.783 1.00 80.88 249 GLY A N 1
ATOM 1892 C CA . GLY A 1 249 ? -22.745 -5.065 23.305 1.00 80.88 249 GLY A CA 1
ATOM 1893 C C . GLY A 1 249 ? -23.875 -4.782 22.312 1.00 80.88 249 GLY A C 1
ATOM 1894 O O . GLY A 1 249 ? -23.888 -5.349 21.225 1.00 80.88 249 GLY A O 1
ATOM 1895 N N . ALA A 1 250 ? -24.841 -3.949 22.711 1.00 80.38 250 ALA A N 1
ATOM 1896 C CA . ALA A 1 250 ? -26.018 -3.605 21.903 1.00 80.38 250 ALA A CA 1
ATOM 1897 C C . ALA A 1 250 ? -25.874 -2.281 21.125 1.00 80.38 250 ALA A C 1
ATOM 1899 O O . ALA A 1 250 ? -26.801 -1.890 20.418 1.00 80.38 250 ALA A O 1
ATOM 1900 N N . GLU A 1 251 ? -24.757 -1.572 21.285 1.00 87.62 251 GLU A N 1
ATOM 1901 C CA . GLU A 1 251 ? -24.507 -0.298 20.613 1.00 87.62 251 GLU A CA 1
ATOM 1902 C C . GLU A 1 251 ? -23.886 -0.532 19.230 1.00 87.62 251 GLU A C 1
ATOM 1904 O O . GLU A 1 251 ? -22.897 -1.254 19.114 1.00 87.62 251 GLU A O 1
ATOM 1909 N N . ASP A 1 252 ? -24.455 0.091 18.194 1.00 91.12 252 ASP A N 1
ATOM 1910 C CA . ASP A 1 252 ? -23.902 0.108 16.836 1.00 91.12 252 ASP A CA 1
ATOM 1911 C C . ASP A 1 252 ? -23.392 1.514 16.504 1.00 91.12 252 ASP A C 1
ATOM 1913 O O . ASP A 1 252 ? -24.158 2.467 16.342 1.00 91.12 252 ASP A O 1
ATOM 1917 N N . LEU A 1 253 ? -22.071 1.634 16.414 1.00 92.44 253 LEU A N 1
ATOM 1918 C CA . LEU A 1 253 ? -21.342 2.863 16.114 1.00 92.44 253 LEU A CA 1
ATOM 1919 C C . LEU A 1 253 ? -20.935 2.957 14.639 1.00 92.44 253 LEU A C 1
ATOM 1921 O O . LEU A 1 253 ? -20.302 3.936 14.245 1.00 92.44 253 LEU A O 1
ATOM 1925 N N . SER A 1 254 ? -21.287 1.977 13.804 1.00 92.62 254 SER A N 1
ATOM 1926 C CA . SER A 1 254 ? -20.825 1.871 12.411 1.00 92.62 254 SER A CA 1
ATOM 1927 C C . SER A 1 254 ? -21.131 3.132 11.593 1.00 92.62 254 SER A C 1
ATOM 1929 O O . SER A 1 254 ? -20.253 3.676 10.919 1.00 92.62 254 SER A O 1
ATOM 1931 N N . ALA A 1 255 ? -22.348 3.673 11.724 1.00 89.50 255 ALA A N 1
ATOM 1932 C CA . ALA A 1 255 ? -22.750 4.908 11.048 1.00 89.50 255 ALA A CA 1
ATOM 1933 C C . ALA A 1 255 ? -21.959 6.138 11.533 1.00 89.50 255 ALA A C 1
ATOM 1935 O O . ALA A 1 255 ? -21.603 7.005 10.733 1.00 89.50 255 ALA A O 1
ATOM 1936 N N . LEU A 1 256 ? -21.647 6.202 12.832 1.00 86.81 256 LEU A N 1
ATOM 1937 C CA . LEU A 1 256 ? -20.872 7.294 13.422 1.00 86.81 256 LEU A CA 1
ATOM 1938 C C . LEU A 1 256 ? -19.428 7.280 12.905 1.00 86.81 256 LEU A C 1
ATOM 1940 O O . LEU A 1 256 ? -18.919 8.312 12.471 1.00 86.81 256 LEU A O 1
ATOM 1944 N N . ILE A 1 257 ? -18.786 6.107 12.920 1.00 88.06 257 ILE A N 1
ATOM 1945 C CA . ILE A 1 257 ? -17.407 5.927 12.444 1.00 88.06 257 ILE A CA 1
ATOM 1946 C C . ILE A 1 257 ? -17.298 6.249 10.958 1.00 88.06 257 ILE A C 1
ATOM 1948 O O . ILE A 1 257 ? -16.412 7.007 10.547 1.00 88.06 257 ILE A O 1
ATOM 1952 N N . SER A 1 258 ? -18.237 5.744 10.164 1.00 87.19 258 SER A N 1
ATOM 1953 C CA . SER A 1 258 ? -18.256 6.004 8.728 1.00 87.19 258 SER A CA 1
ATOM 1954 C C . SER A 1 258 ? -18.470 7.485 8.418 1.00 87.19 258 SER A C 1
ATOM 1956 O O . SER A 1 258 ? -17.761 8.045 7.589 1.00 87.19 258 SER A O 1
ATOM 1958 N N . GLY A 1 259 ? -19.360 8.167 9.147 1.00 82.00 259 GLY A N 1
ATOM 1959 C CA . GLY A 1 259 ? -19.605 9.602 8.971 1.00 82.00 259 GLY A CA 1
ATOM 1960 C C . GLY A 1 259 ? -18.390 10.500 9.243 1.00 82.00 259 GLY A C 1
ATOM 1961 O O . GLY A 1 259 ? -18.348 11.627 8.753 1.00 82.00 259 GLY A O 1
ATOM 1962 N N . MET A 1 260 ? -17.394 10.022 9.998 1.00 77.50 260 MET A N 1
ATOM 1963 C CA . MET A 1 260 ? -16.163 10.773 10.280 1.00 77.50 260 MET A CA 1
ATOM 1964 C C . MET A 1 260 ? -15.013 10.475 9.312 1.00 77.50 260 MET A C 1
ATOM 1966 O O . MET A 1 260 ? -14.108 11.299 9.185 1.00 77.50 260 MET A O 1
ATOM 1970 N N . SER A 1 261 ? -14.998 9.297 8.686 1.00 73.38 261 SER A N 1
ATOM 1971 C CA . SER A 1 261 ? -13.803 8.756 8.019 1.00 73.38 261 SER A CA 1
ATOM 1972 C C . SER A 1 261 ? -14.023 8.356 6.560 1.00 73.38 261 SER A C 1
ATOM 1974 O O . SER A 1 261 ? -13.095 8.458 5.754 1.00 73.38 261 SER A O 1
ATOM 1976 N N . SER A 1 262 ? -15.237 7.943 6.198 1.00 74.50 262 SER A N 1
ATOM 1977 C CA . SER A 1 262 ? -15.571 7.535 4.839 1.00 74.50 262 SER A CA 1
ATOM 1978 C C . SER A 1 262 ? -15.721 8.763 3.943 1.00 74.50 262 SER A C 1
ATOM 1980 O O . SER A 1 262 ? -16.507 9.670 4.217 1.00 74.50 262 SER A O 1
ATOM 1982 N N . SER A 1 263 ? -14.957 8.789 2.857 1.00 69.12 263 SER A N 1
ATOM 1983 C CA . SER A 1 263 ? -14.976 9.845 1.846 1.00 69.12 263 SER A CA 1
ATOM 1984 C C . SER A 1 263 ? -14.795 9.203 0.473 1.00 69.12 263 SER A C 1
ATOM 1986 O O . SER A 1 263 ? -13.951 8.308 0.352 1.00 69.12 263 SER A O 1
ATOM 1988 N N . PRO A 1 264 ? -15.529 9.646 -0.565 1.00 70.56 264 PRO A N 1
ATOM 1989 C CA . PRO A 1 264 ? -15.269 9.212 -1.936 1.00 70.56 264 PRO A CA 1
ATOM 1990 C C . PRO A 1 264 ? -13.936 9.753 -2.474 1.00 70.56 264 PRO A C 1
ATOM 1992 O O . PRO A 1 264 ? -13.397 9.205 -3.428 1.00 70.56 264 PRO A O 1
ATOM 1995 N N . GLU A 1 265 ? -13.388 10.801 -1.855 1.00 74.69 265 GLU A N 1
ATOM 1996 C CA . GLU A 1 265 ? -12.156 11.456 -2.282 1.00 74.69 265 GLU A CA 1
ATOM 1997 C C . GLU A 1 265 ? -11.213 11.592 -1.083 1.00 74.69 265 GLU A C 1
ATOM 1999 O O . GLU A 1 265 ? -11.390 12.478 -0.251 1.00 74.69 265 GLU A O 1
ATOM 2004 N N . ASN A 1 266 ? -10.222 10.710 -0.965 1.00 76.44 266 ASN A N 1
ATOM 2005 C CA . ASN A 1 266 ? -9.078 10.886 -0.070 1.00 76.44 266 ASN A CA 1
ATOM 2006 C C . ASN A 1 266 ? -7.805 10.893 -0.914 1.00 76.44 266 ASN A C 1
ATOM 2008 O O . ASN A 1 266 ? -7.499 9.903 -1.581 1.00 76.44 266 ASN A O 1
ATOM 2012 N N . LYS A 1 267 ? -7.069 12.006 -0.899 1.00 83.12 267 LYS A N 1
ATOM 2013 C CA . LYS A 1 267 ? -5.824 12.120 -1.661 1.00 83.12 267 LYS A CA 1
ATOM 2014 C C . LYS A 1 267 ? -4.730 11.307 -0.997 1.00 83.12 267 LYS A C 1
ATOM 2016 O O . LYS A 1 267 ? -4.487 11.441 0.199 1.00 83.12 267 LYS A O 1
ATOM 2021 N N . THR A 1 268 ? -4.014 10.535 -1.794 1.00 85.56 268 THR A N 1
ATOM 2022 C CA . THR A 1 268 ? -2.870 9.750 -1.345 1.00 85.56 268 THR A CA 1
ATOM 2023 C C . THR A 1 268 ? -1.649 10.164 -2.144 1.00 85.56 268 THR A C 1
ATOM 2025 O O . THR A 1 268 ? -1.685 10.215 -3.372 1.00 85.56 268 THR A O 1
ATOM 2028 N N . ILE A 1 269 ? -0.564 10.476 -1.439 1.00 84.81 269 ILE A N 1
ATOM 2029 C CA . ILE A 1 269 ? 0.752 10.712 -2.023 1.00 84.81 269 ILE A CA 1
ATOM 2030 C C . ILE A 1 269 ? 1.688 9.658 -1.452 1.00 84.81 269 ILE A C 1
ATOM 2032 O O . ILE A 1 269 ? 1.957 9.629 -0.251 1.00 84.81 269 ILE A O 1
ATOM 2036 N N . GLN A 1 270 ? 2.214 8.816 -2.328 1.00 85.56 270 GLN A N 1
ATOM 2037 C CA . GLN A 1 270 ? 3.158 7.768 -1.978 1.00 85.56 270 GLN A CA 1
ATOM 2038 C C . GLN A 1 270 ? 4.510 8.054 -2.619 1.00 85.56 270 GLN A C 1
ATOM 2040 O O . GLN A 1 270 ? 4.599 8.551 -3.741 1.00 85.56 270 GLN A O 1
ATOM 2045 N N . ARG A 1 271 ? 5.576 7.717 -1.901 1.00 83.69 271 ARG A N 1
ATOM 2046 C CA . ARG A 1 271 ? 6.930 7.628 -2.427 1.00 83.69 271 ARG A CA 1
ATOM 2047 C C . ARG A 1 271 ? 7.467 6.232 -2.192 1.00 83.69 271 ARG A C 1
ATOM 2049 O O . ARG A 1 271 ? 7.385 5.700 -1.089 1.00 83.69 271 ARG A O 1
ATOM 2056 N N . GLN A 1 272 ? 8.012 5.646 -3.240 1.00 81.31 272 GLN A N 1
ATOM 2057 C CA . GLN A 1 272 ? 8.486 4.271 -3.228 1.00 81.31 272 GLN A CA 1
ATOM 2058 C C . GLN A 1 272 ? 9.878 4.204 -3.843 1.00 81.31 272 GLN A C 1
ATOM 2060 O O . GLN A 1 272 ? 10.148 4.907 -4.814 1.00 81.31 272 GLN A O 1
ATOM 2065 N N . SER A 1 273 ? 10.755 3.372 -3.286 1.00 76.19 273 SER A N 1
ATOM 2066 C CA . SER A 1 273 ? 12.038 3.054 -3.910 1.00 76.19 273 SER A CA 1
ATOM 2067 C C . SER A 1 273 ? 11.843 2.148 -5.128 1.00 76.19 273 SER A C 1
ATOM 2069 O O . SER A 1 273 ? 10.899 1.361 -5.189 1.00 76.19 273 SER A O 1
ATOM 2071 N N . GLY A 1 274 ? 12.740 2.256 -6.101 1.00 70.38 274 GLY A N 1
ATOM 2072 C CA . GLY A 1 274 ? 12.713 1.424 -7.298 1.00 70.38 274 GLY A CA 1
ATOM 2073 C C . GLY A 1 274 ? 13.261 0.016 -7.083 1.00 70.38 274 GLY A C 1
ATOM 2074 O O . GLY A 1 274 ? 13.980 -0.234 -6.120 1.00 70.38 274 GLY A O 1
ATOM 2075 N N . THR A 1 275 ? 12.946 -0.896 -7.999 1.00 66.00 275 THR A N 1
ATOM 2076 C CA . THR A 1 275 ? 13.488 -2.266 -8.024 1.00 66.00 275 THR A CA 1
ATOM 2077 C C . THR A 1 275 ? 14.951 -2.318 -8.461 1.00 66.00 275 THR A C 1
ATOM 2079 O O . THR A 1 275 ? 15.693 -3.223 -8.086 1.00 66.00 275 THR A O 1
ATOM 2082 N N . MET A 1 276 ? 15.395 -1.323 -9.228 1.00 57.25 276 MET A N 1
ATOM 2083 C CA . MET A 1 276 ? 16.727 -1.251 -9.817 1.00 57.25 276 MET A CA 1
ATOM 2084 C C . MET A 1 276 ? 17.619 -0.161 -9.222 1.00 57.25 276 MET A C 1
ATOM 2086 O O . MET A 1 276 ? 18.719 0.040 -9.740 1.00 57.25 276 MET A O 1
ATOM 2090 N N . SER A 1 277 ? 17.263 0.444 -8.081 1.00 50.31 277 SER A N 1
ATOM 2091 C CA . SER A 1 277 ? 18.248 1.209 -7.291 1.00 50.31 277 SER A CA 1
ATOM 2092 C C . SER A 1 277 ? 19.497 0.377 -6.930 1.00 50.31 277 SER A C 1
ATOM 2094 O O . SER A 1 277 ? 20.487 0.931 -6.466 1.00 50.31 277 SER A O 1
ATOM 2096 N N . CYS A 1 278 ? 19.467 -0.940 -7.189 1.00 46.31 278 CYS A N 1
ATOM 2097 C CA . CYS A 1 278 ? 20.570 -1.883 -7.029 1.00 46.31 278 CYS A CA 1
ATOM 2098 C C . CYS A 1 278 ? 21.030 -2.607 -8.322 1.00 46.31 278 CYS A C 1
ATOM 2100 O O . CYS A 1 278 ? 21.969 -3.393 -8.248 1.00 46.31 278 CYS A O 1
ATOM 2102 N N . TRP A 1 279 ? 20.409 -2.410 -9.497 1.00 39.94 279 TRP A N 1
ATOM 2103 C CA . TRP A 1 279 ? 20.663 -3.273 -10.682 1.00 39.94 279 TRP A CA 1
ATOM 2104 C C . TRP A 1 279 ? 21.558 -2.678 -11.780 1.00 39.94 279 TRP A C 1
ATOM 2106 O O . TRP A 1 279 ? 22.076 -3.409 -12.619 1.00 39.94 279 TRP A O 1
ATOM 2116 N N . GLY A 1 280 ? 21.845 -1.384 -11.752 1.00 34.62 280 GLY A N 1
ATOM 2117 C CA . GLY A 1 280 ? 22.961 -0.800 -12.499 1.00 34.62 280 GLY A CA 1
ATOM 2118 C C . GLY A 1 280 ? 23.453 0.338 -11.637 1.00 34.62 280 GLY A C 1
ATOM 2119 O O . GLY A 1 280 ? 22.724 1.298 -11.467 1.00 34.62 280 GLY A O 1
ATOM 2120 N N . TRP A 1 281 ? 24.563 0.236 -10.912 1.00 34.72 281 TRP A N 1
ATOM 2121 C CA . TRP A 1 281 ? 25.914 0.069 -11.425 1.00 34.72 281 TRP A CA 1
ATOM 2122 C C . TRP A 1 281 ? 26.797 -0.605 -10.365 1.00 34.72 281 TRP A C 1
ATOM 2124 O O . TRP A 1 281 ? 27.436 0.087 -9.571 1.00 34.72 281 TRP A O 1
ATOM 2134 N N . TYR A 1 282 ? 26.930 -1.933 -10.413 1.00 33.81 282 TYR A N 1
ATOM 2135 C CA . TYR A 1 282 ? 27.845 -2.727 -9.564 1.00 33.81 282 TYR A CA 1
ATOM 2136 C C . TYR A 1 282 ? 29.341 -2.324 -9.645 1.00 33.81 282 TYR A C 1
ATOM 2138 O O . TYR A 1 282 ? 30.198 -2.997 -9.078 1.00 33.81 282 TYR A O 1
ATOM 2146 N N . LEU A 1 283 ? 29.682 -1.237 -10.344 1.00 37.28 283 LEU A N 1
ATOM 2147 C CA . LEU A 1 283 ? 31.039 -0.720 -10.491 1.00 37.28 283 LEU A CA 1
ATOM 2148 C C . LEU A 1 283 ? 31.235 0.728 -10.004 1.00 37.28 283 LEU A C 1
ATOM 2150 O O . LEU A 1 283 ? 32.391 1.125 -9.880 1.00 37.28 283 LEU A O 1
ATOM 2154 N N . PHE A 1 284 ? 30.183 1.517 -9.719 1.00 36.09 284 PHE A N 1
ATOM 2155 C CA . PHE A 1 284 ? 30.370 2.967 -9.497 1.00 36.09 284 PHE A CA 1
ATOM 2156 C C . PHE A 1 284 ? 29.594 3.620 -8.349 1.00 36.09 284 PHE A C 1
ATOM 2158 O O . PHE A 1 284 ? 30.047 4.664 -7.885 1.00 36.09 284 PHE A O 1
ATOM 2165 N N . TYR A 1 285 ? 28.497 3.041 -7.851 1.00 37.25 285 TYR A N 1
ATOM 2166 C CA . TYR A 1 285 ? 27.753 3.638 -6.736 1.00 37.25 285 TYR A CA 1
ATOM 2167 C C . TYR A 1 285 ? 27.452 2.594 -5.658 1.00 37.25 285 TYR A C 1
ATOM 2169 O O . TYR A 1 285 ? 26.929 1.531 -5.994 1.00 37.25 285 TYR A O 1
ATOM 2177 N N . PRO A 1 286 ? 27.793 2.853 -4.381 1.00 36.34 286 PRO A N 1
ATOM 2178 C CA . PRO A 1 286 ? 27.316 2.016 -3.295 1.00 36.34 286 PRO A CA 1
ATOM 2179 C C . PRO A 1 286 ? 25.787 2.084 -3.267 1.00 36.34 286 PRO A C 1
ATOM 2181 O O . PRO A 1 286 ? 25.205 3.163 -3.387 1.00 36.34 286 PRO A O 1
ATOM 2184 N N . CYS A 1 287 ? 25.144 0.927 -3.124 1.00 44.47 287 CYS A N 1
ATOM 2185 C CA . CYS A 1 287 ? 23.771 0.859 -2.655 1.00 44.47 287 CYS A CA 1
ATOM 2186 C C . CYS A 1 287 ? 23.762 1.525 -1.271 1.00 44.47 287 CYS A C 1
ATOM 2188 O O . CYS A 1 287 ? 24.210 0.908 -0.307 1.00 44.47 287 CYS A O 1
ATOM 2190 N N . ASP A 1 288 ? 23.354 2.792 -1.165 1.00 40.25 288 ASP A N 1
ATOM 2191 C CA . ASP A 1 288 ? 23.086 3.396 0.148 1.00 40.25 288 ASP A CA 1
ATOM 2192 C C . ASP A 1 288 ? 22.059 2.524 0.886 1.00 40.25 288 ASP A C 1
ATOM 2194 O O . ASP A 1 288 ? 21.273 1.866 0.203 1.00 40.25 288 ASP A O 1
ATOM 2198 N N . ASP A 1 289 ? 22.098 2.539 2.231 1.00 39.38 289 ASP A N 1
ATOM 2199 C CA . ASP A 1 289 ? 21.386 1.786 3.303 1.00 39.38 289 ASP A CA 1
ATOM 2200 C C . ASP A 1 289 ? 19.856 1.514 3.136 1.00 39.38 289 ASP A C 1
ATOM 2202 O O . ASP A 1 289 ? 19.059 1.523 4.080 1.00 39.38 289 ASP A O 1
ATOM 2206 N N . HIS A 1 290 ? 19.414 1.296 1.910 1.00 43.28 290 HIS A N 1
ATOM 2207 C CA . HIS A 1 290 ? 18.060 1.190 1.390 1.00 43.28 290 HIS A CA 1
ATOM 2208 C C . HIS A 1 290 ? 17.743 -0.231 0.933 1.00 43.28 290 HIS A C 1
ATOM 2210 O O . HIS A 1 290 ? 16.588 -0.499 0.598 1.00 43.28 290 HIS A O 1
ATOM 2216 N N . GLU A 1 291 ? 18.728 -1.138 0.974 1.00 42.12 291 GLU A N 1
ATOM 2217 C CA . GLU A 1 291 ? 18.447 -2.558 1.105 1.00 42.12 291 GLU A CA 1
ATOM 2218 C C . GLU A 1 291 ? 17.585 -2.719 2.346 1.00 42.12 291 GLU A C 1
ATOM 2220 O O . GLU A 1 291 ? 18.043 -2.639 3.486 1.00 42.12 291 GLU A O 1
ATOM 2225 N N . VAL A 1 292 ? 16.301 -2.948 2.118 1.00 47.31 292 VAL A N 1
ATOM 2226 C CA . VAL A 1 292 ? 15.620 -3.811 3.045 1.00 47.31 292 VAL A CA 1
ATOM 2227 C C . VAL A 1 292 ? 15.893 -5.204 2.519 1.00 47.31 292 VAL A C 1
ATOM 2229 O O . VAL A 1 292 ? 15.299 -5.562 1.498 1.00 47.31 292 VAL A O 1
ATOM 2232 N N . PRO A 1 293 ? 16.815 -5.977 3.123 1.00 48.91 293 PRO A N 1
ATOM 2233 C CA . PRO A 1 293 ? 16.875 -7.388 2.800 1.00 48.91 293 PRO A CA 1
ATOM 2234 C C . PRO A 1 293 ? 15.447 -7.912 2.915 1.00 48.91 293 PRO A C 1
ATOM 2236 O O . PRO A 1 293 ? 14.752 -7.596 3.888 1.00 48.91 293 PRO A O 1
ATOM 2239 N N . LEU A 1 294 ? 14.990 -8.665 1.908 1.00 50.84 294 LEU A N 1
ATOM 2240 C CA . LEU A 1 294 ? 13.803 -9.494 2.096 1.00 50.84 294 LEU A CA 1
ATOM 2241 C C . LEU A 1 294 ? 13.975 -10.155 3.462 1.00 50.84 294 LEU A C 1
ATOM 2243 O O . LEU A 1 294 ? 15.079 -10.665 3.695 1.00 50.84 294 LEU A O 1
ATOM 2247 N N . PRO A 1 295 ? 12.986 -10.054 4.371 1.00 43.94 295 PRO A N 1
ATOM 2248 C CA . PRO A 1 295 ? 13.149 -10.492 5.747 1.00 43.94 295 PRO A CA 1
ATOM 2249 C C . PRO A 1 295 ? 13.851 -11.834 5.739 1.00 43.94 295 PRO A C 1
ATOM 2251 O O . PRO A 1 295 ? 13.363 -12.787 5.129 1.00 43.94 295 PRO A O 1
ATOM 2254 N N . THR A 1 296 ? 15.065 -11.875 6.289 1.00 40.94 296 THR A N 1
ATOM 2255 C CA . THR A 1 296 ? 15.804 -13.128 6.326 1.00 40.94 296 THR A CA 1
ATOM 2256 C C . THR A 1 296 ? 14.945 -14.120 7.086 1.00 40.94 296 THR A C 1
ATOM 2258 O O . THR A 1 296 ? 14.348 -13.745 8.096 1.00 40.94 296 THR A O 1
ATOM 2261 N N . ARG A 1 297 ? 14.879 -15.343 6.550 1.00 42.66 297 ARG A N 1
ATOM 2262 C CA . ARG A 1 297 ? 14.155 -16.496 7.098 1.00 42.66 297 ARG A CA 1
ATOM 2263 C C . ARG A 1 297 ? 14.101 -16.433 8.635 1.00 42.66 297 ARG A C 1
ATOM 2265 O O . ARG A 1 297 ? 15.173 -16.247 9.220 1.00 42.66 297 ARG A O 1
ATOM 2272 N N . PRO A 1 298 ? 12.927 -16.577 9.274 1.00 35.50 298 PRO A N 1
ATOM 2273 C CA . PRO A 1 298 ? 12.909 -16.894 10.697 1.00 35.50 298 PRO A CA 1
ATOM 2274 C C . PRO A 1 298 ? 13.738 -18.155 10.990 1.00 35.50 298 PRO A C 1
ATOM 2276 O O . PRO A 1 298 ? 13.828 -19.041 10.102 1.00 35.50 298 PRO A O 1
#

pLDDT: mean 77.68, std 18.38, range [33.81, 96.69]

Secondary structure (DSSP, 8-state):
----SSSHHHHHHHHHTTSS------PPBPSSSTTSB--PPPSSSEEEEEEEEEEEEEEETTTTEEEEEEEEEEEEEEEE---SSEEEEEEEEEEBPPTTSSSSBSBPPPEEEEEEETTTEEEEEEEEEE--B-TTSPBPPEEEEEEEEEETTTEEEEPPEEEEEEEEEEEEEEEETTEEE---TT-EESSPEEEEEEE---EEESSPPSSS-PPPTT-TTT-S-EETTTEEEEEEEE--PPEES-SSTT---HHHHHHHH--S-EEEEEEEE-S-TTTS-TTT----S---------